Protein AF-A0A8T2I388-F1 (afdb_monomer)

Secondary structure (DSSP, 8-state):
------------------PPPP-----PPPP--PPP----------SS--HHHHHHHTT---SS-EEEEE-TT----BS--EEEEEEEE-S-TTSPPPEEEEEEEEE-SGGGGSSS-EEEEEEB-TTS-B--B--TTSPPBSEEEEE--SS-TTTTHHHHHHHHHHHHTTS----EEEEEEEEE-SSSPP-GGGEEEEEEEEE---B-TTSB--PPPBTTB--S---EEE-SS---TTS-EE-PPTT-SS-EEE-SSPPP------------

pLDDT: mean 78.99, std 24.79, range [25.59, 98.38]

Solvent-accessible surface area (backbone atoms only — not comparable to full-atom values): 16965 Å² total; per-residue (Å²): 143,85,78,88,81,89,82,88,79,82,89,80,89,78,91,76,88,80,84,79,85,89,78,91,82,81,90,74,82,76,78,85,74,74,76,72,82,76,72,79,68,82,70,89,73,85,81,72,75,54,63,52,56,60,39,44,73,63,69,53,84,75,90,56,32,37,40,37,43,35,31,77,39,40,76,62,43,74,76,41,79,33,68,27,42,36,36,38,31,54,91,51,85,88,40,60,65,48,76,44,46,24,36,32,18,23,39,72,70,78,52,56,76,42,91,56,57,18,34,34,36,30,40,29,44,96,86,71,42,76,34,69,44,47,58,85,72,40,80,62,42,30,56,38,30,40,42,36,47,69,86,42,88,65,70,38,46,69,60,51,49,54,28,51,53,41,36,73,72,76,40,88,44,58,56,70,45,68,25,36,32,34,49,38,37,77,56,67,78,91,48,75,86,29,55,70,47,72,31,37,38,31,52,56,92,47,81,34,85,96,48,49,68,56,53,76,66,44,100,92,40,82,88,33,48,78,42,70,39,83,43,69,95,81,70,60,96,85,58,54,68,50,68,57,48,92,97,41,98,42,36,33,32,58,66,52,68,78,74,74,90,66,77,88,73,82,88,77,80,84,81,128

Mean predicted aligned error: 12.93 Å

Radius of gyration: 25.67 Å; Cα contacts (8 Å, |Δi|>4): 424; chains: 1; bounding box: 66×69×70 Å

Structure (mmCIF, N/CA/C/O backbone):
data_AF-A0A8T2I388-F1
#
_entry.id   AF-A0A8T2I388-F1
#
loop_
_atom_site.group_PDB
_atom_site.id
_atom_site.type_symbol
_atom_site.label_atom_id
_atom_site.label_alt_id
_atom_site.label_comp_id
_atom_site.label_asym_id
_atom_site.label_entity_id
_atom_site.label_seq_id
_atom_site.pdbx_PDB_ins_code
_atom_site.Cartn_x
_atom_site.Cartn_y
_atom_site.Cartn_z
_atom_site.occupancy
_atom_site.B_iso_or_equiv
_atom_site.auth_seq_id
_atom_site.auth_comp_id
_atom_site.auth_asym_id
_atom_site.auth_atom_id
_atom_site.pdbx_PDB_model_num
ATOM 1 N N . MET A 1 1 ? -33.958 3.295 -42.114 1.00 37.41 1 MET A N 1
ATOM 2 C CA . MET A 1 1 ? -33.501 2.963 -43.480 1.00 37.41 1 MET A CA 1
ATOM 3 C C . MET A 1 1 ? -32.273 2.070 -43.344 1.00 37.41 1 MET A C 1
ATOM 5 O O . MET A 1 1 ? -31.166 2.557 -43.191 1.00 37.41 1 MET A O 1
ATOM 9 N N . TRP A 1 2 ? -32.514 0.765 -43.234 1.00 25.59 2 TRP A N 1
ATOM 10 C CA . TRP A 1 2 ? -31.508 -0.291 -43.101 1.00 25.59 2 TRP A CA 1
ATOM 11 C C . TRP A 1 2 ? -31.473 -1.054 -44.433 1.00 25.59 2 TRP A C 1
ATOM 13 O O . TRP A 1 2 ? -32.524 -1.430 -44.946 1.00 25.59 2 TRP A O 1
ATOM 23 N N . ARG A 1 3 ? -30.283 -1.271 -44.992 1.00 29.94 3 ARG A N 1
ATOM 24 C CA . ARG A 1 3 ? -29.986 -2.278 -46.026 1.00 29.94 3 ARG A CA 1
ATOM 25 C C . ARG A 1 3 ? -28.808 -3.069 -45.444 1.00 29.94 3 ARG A C 1
ATOM 27 O O . ARG A 1 3 ? -27.825 -2.450 -45.062 1.00 29.94 3 ARG A O 1
ATOM 34 N N . GLY A 1 4 ? -28.948 -4.351 -45.103 1.00 29.56 4 GLY A N 1
ATOM 35 C CA . GLY A 1 4 ? -29.021 -5.477 -46.041 1.00 29.56 4 GLY A CA 1
ATOM 36 C C . GLY A 1 4 ? -27.603 -5.736 -46.563 1.00 29.56 4 GLY A C 1
ATOM 37 O O . GLY A 1 4 ? -27.081 -4.922 -47.311 1.00 29.56 4 GLY A O 1
ATOM 38 N N . SER A 1 5 ? -26.902 -6.798 -46.171 1.00 33.66 5 SER A N 1
ATOM 39 C CA . SER A 1 5 ? -27.101 -8.130 -46.755 1.00 33.66 5 SER A CA 1
ATOM 40 C C . SER A 1 5 ? -26.415 -9.195 -45.894 1.00 33.66 5 SER A C 1
ATOM 42 O O . SER A 1 5 ? -25.259 -9.030 -45.509 1.00 33.66 5 SER A O 1
ATOM 44 N N . GLY A 1 6 ? -27.132 -10.281 -45.608 1.00 28.92 6 GLY A N 1
ATOM 45 C CA . GLY A 1 6 ? -26.567 -11.491 -45.026 1.00 28.92 6 GLY A CA 1
ATOM 46 C C . GLY A 1 6 ? -25.819 -12.321 -46.065 1.00 28.92 6 GLY A C 1
ATOM 47 O O . GLY A 1 6 ? -26.143 -12.297 -47.252 1.00 28.92 6 GLY A O 1
ATOM 48 N N . LEU A 1 7 ? -24.852 -13.100 -45.590 1.00 31.81 7 LEU A N 1
ATOM 49 C CA . LEU A 1 7 ? -24.352 -14.269 -46.295 1.00 31.81 7 LEU A CA 1
ATOM 50 C C . LEU A 1 7 ? -24.428 -15.471 -45.357 1.00 31.81 7 LEU A C 1
ATOM 52 O O . LEU A 1 7 ? -23.772 -15.545 -44.322 1.00 31.81 7 LEU A O 1
ATOM 56 N N . CYS A 1 8 ? -25.314 -16.373 -45.758 1.00 26.42 8 CYS A N 1
ATOM 57 C CA . CYS A 1 8 ? -25.491 -17.724 -45.276 1.00 26.42 8 CYS A CA 1
ATOM 58 C C . CYS A 1 8 ? -24.320 -18.564 -45.806 1.00 26.42 8 CYS A C 1
ATOM 60 O O . CYS A 1 8 ? -24.080 -18.560 -47.012 1.00 26.42 8 CYS A O 1
ATOM 62 N N . PHE A 1 9 ? -23.600 -19.278 -44.940 1.00 29.05 9 PHE A N 1
ATOM 63 C CA . PHE A 1 9 ? -22.713 -20.357 -45.372 1.00 29.05 9 PHE A CA 1
ATOM 64 C C . PHE A 1 9 ? -23.172 -21.668 -44.744 1.00 29.05 9 PHE A C 1
ATOM 66 O O . PHE A 1 9 ? -23.297 -21.801 -43.528 1.00 29.05 9 PHE A O 1
ATOM 73 N N . LEU A 1 10 ? -23.483 -22.591 -45.650 1.00 30.03 10 LEU A N 1
ATOM 74 C CA . LEU A 1 10 ? -23.959 -23.943 -45.435 1.00 30.03 10 LEU A CA 1
ATOM 75 C C . LEU A 1 10 ? -22.950 -24.791 -44.658 1.00 30.03 10 LEU A C 1
ATOM 77 O O . LEU A 1 10 ? -21.756 -24.801 -44.954 1.00 30.03 10 LEU A O 1
ATOM 81 N N . ALA A 1 11 ? -23.484 -25.564 -43.717 1.00 32.41 11 ALA A N 1
ATOM 82 C CA . ALA A 1 11 ? -22.830 -26.719 -43.133 1.00 32.41 11 ALA A CA 1
ATOM 83 C C . ALA A 1 11 ? -22.705 -27.833 -44.184 1.00 32.41 11 ALA A C 1
ATOM 85 O O . ALA A 1 11 ? -23.699 -28.212 -44.802 1.00 32.41 11 ALA A O 1
ATOM 86 N N . LEU A 1 12 ? -21.503 -28.392 -44.338 1.00 30.06 12 LEU A N 1
ATOM 87 C CA . LEU A 1 12 ? -21.305 -29.704 -44.948 1.00 30.06 12 LEU A CA 1
ATOM 88 C C . LEU A 1 12 ? -20.461 -30.556 -43.998 1.00 30.06 12 LEU A C 1
ATOM 90 O O . LEU A 1 12 ? -19.313 -30.241 -43.690 1.00 30.06 12 LEU A O 1
ATOM 94 N N . SER A 1 13 ? -21.084 -31.618 -43.505 1.00 34.66 13 SER A N 1
ATOM 95 C CA . SER A 1 13 ? -20.504 -32.676 -42.696 1.00 34.66 13 SER A CA 1
ATOM 96 C C . SER A 1 13 ? -19.699 -33.635 -43.574 1.00 34.66 13 SER A C 1
ATOM 98 O O . SER A 1 13 ? -20.215 -34.191 -44.541 1.00 34.66 13 SER A O 1
ATOM 100 N N . LEU A 1 14 ? -18.447 -33.892 -43.196 1.00 34.25 14 LEU A N 1
ATOM 101 C CA . LEU A 1 14 ? -17.689 -35.055 -43.649 1.00 34.25 14 LEU A CA 1
ATOM 102 C C . LEU A 1 14 ? -17.131 -35.766 -42.416 1.00 34.25 14 LEU A C 1
ATOM 104 O O . LEU A 1 14 ? -16.192 -35.306 -41.770 1.00 34.25 14 LEU A O 1
ATOM 108 N N . LEU A 1 15 ? -17.772 -36.885 -42.078 1.00 34.56 15 LEU A N 1
ATOM 109 C CA . LEU A 1 15 ? -17.260 -37.895 -41.162 1.00 34.56 15 LEU A CA 1
ATOM 110 C C . LEU A 1 15 ? -16.068 -38.575 -41.839 1.00 34.56 15 LEU A C 1
ATOM 112 O O . LEU A 1 15 ? -16.242 -39.259 -42.844 1.00 34.56 15 LEU A O 1
ATOM 116 N N . SER A 1 16 ? -14.871 -38.400 -41.282 1.00 34.94 16 SER A N 1
ATOM 117 C CA . SER A 1 16 ? -13.721 -39.241 -41.606 1.00 34.94 16 SER A CA 1
ATOM 118 C C . SER A 1 16 ? -13.304 -39.989 -40.347 1.00 34.94 16 SER A C 1
ATOM 120 O O . SER A 1 16 ? -12.897 -39.399 -39.346 1.00 34.94 16 SER A O 1
ATOM 122 N N . VAL A 1 17 ? -13.502 -41.303 -40.393 1.00 35.94 17 VAL A N 1
ATOM 123 C CA . VAL A 1 17 ? -13.162 -42.264 -39.347 1.00 35.94 17 VAL A CA 1
ATOM 124 C C . VAL A 1 17 ? -11.658 -42.522 -39.431 1.00 35.94 17 VAL A C 1
ATOM 126 O O . VAL A 1 17 ? -11.197 -43.240 -40.313 1.00 35.94 17 VAL A O 1
ATOM 129 N N . CYS A 1 18 ? -10.881 -41.936 -38.520 1.00 29.38 18 CYS A N 1
ATOM 130 C CA . CYS A 1 18 ? -9.474 -42.295 -38.341 1.00 29.38 18 CYS A CA 1
ATOM 131 C C . CYS A 1 18 ? -9.361 -43.443 -37.331 1.00 29.38 18 CYS A C 1
ATOM 133 O O . CYS A 1 18 ? -9.452 -43.235 -36.122 1.00 29.38 18 CYS A O 1
ATOM 135 N N . ASN A 1 19 ? -9.140 -44.654 -37.846 1.00 32.88 19 ASN A N 1
ATOM 136 C CA . ASN A 1 19 ? -8.691 -45.809 -37.072 1.00 32.88 19 ASN A CA 1
ATOM 137 C C . ASN A 1 19 ? -7.250 -45.584 -36.585 1.00 32.88 19 ASN A C 1
ATOM 139 O O . ASN A 1 19 ? -6.332 -45.457 -37.395 1.00 32.88 19 ASN A O 1
ATOM 143 N N . LEU A 1 20 ? -7.046 -45.574 -35.265 1.00 34.75 20 LEU A N 1
ATOM 144 C CA . LEU A 1 20 ? -5.725 -45.688 -34.643 1.00 34.75 20 LEU A CA 1
ATOM 145 C C . LEU A 1 20 ? -5.362 -47.171 -34.456 1.00 34.75 20 LEU A C 1
ATOM 147 O O . LEU A 1 20 ? -6.174 -47.917 -33.906 1.00 34.75 20 LEU A O 1
ATOM 151 N N . PRO A 1 21 ? -4.151 -47.616 -34.835 1.00 34.78 21 PRO A N 1
ATOM 152 C CA . PRO A 1 21 ? -3.658 -48.924 -34.436 1.00 34.78 21 PRO A CA 1
ATOM 153 C C . PRO A 1 21 ? -3.177 -48.892 -32.978 1.00 34.78 21 PRO A C 1
ATOM 155 O O . PRO A 1 21 ? -2.448 -47.993 -32.556 1.00 34.78 21 PRO A O 1
ATOM 158 N N . SER A 1 22 ? -3.575 -49.908 -32.212 1.00 34.41 22 SER A N 1
ATOM 159 C CA . SER A 1 22 ? -3.088 -50.161 -30.859 1.00 34.41 22 SER A CA 1
ATOM 160 C C . SER A 1 22 ? -1.645 -50.660 -30.891 1.00 34.41 22 SER A C 1
ATOM 162 O O . SER A 1 22 ? -1.377 -51.729 -31.443 1.00 34.41 22 SER A O 1
ATOM 164 N N . GLN A 1 23 ? -0.736 -49.959 -30.219 1.00 36.34 23 GLN A N 1
ATOM 165 C CA . GLN A 1 23 ? 0.482 -50.571 -29.696 1.00 36.34 23 GLN A CA 1
ATOM 166 C C . GLN A 1 23 ? 0.716 -50.095 -28.264 1.00 36.34 23 GLN A C 1
ATOM 168 O O . GLN A 1 23 ? 0.992 -48.928 -28.001 1.00 36.34 23 GLN A O 1
ATOM 173 N N . ALA A 1 24 ? 0.559 -51.037 -27.339 1.00 33.84 24 ALA A N 1
ATOM 174 C CA . ALA A 1 24 ? 0.968 -50.924 -25.955 1.00 33.84 24 ALA A CA 1
ATOM 175 C C . ALA A 1 24 ? 2.444 -51.326 -25.838 1.00 33.84 24 ALA A C 1
ATOM 177 O O . ALA A 1 24 ? 2.793 -52.457 -26.175 1.00 33.84 24 ALA A O 1
ATOM 178 N N . SER A 1 25 ? 3.301 -50.435 -25.331 1.00 31.06 25 SER A N 1
ATOM 179 C CA . SER A 1 25 ? 4.495 -50.827 -24.572 1.00 31.06 25 SER A CA 1
ATOM 180 C C . SER A 1 25 ? 5.250 -49.641 -23.972 1.00 31.06 25 SER A C 1
ATOM 182 O O . SER A 1 25 ? 5.341 -48.576 -24.570 1.00 31.06 25 SER A O 1
ATOM 184 N N . ALA A 1 26 ? 5.847 -49.929 -22.812 1.00 34.09 26 ALA A N 1
ATOM 185 C CA . ALA A 1 26 ? 6.819 -49.161 -22.030 1.00 34.09 26 ALA A CA 1
ATOM 186 C C . ALA A 1 26 ? 6.282 -48.027 -21.128 1.00 34.09 26 ALA A C 1
ATOM 188 O O . ALA A 1 26 ? 6.314 -46.843 -21.453 1.00 34.09 26 ALA A O 1
ATOM 189 N N . LEU A 1 27 ? 5.899 -48.421 -19.906 1.00 30.70 27 LEU A N 1
ATOM 190 C CA . LEU A 1 27 ? 5.911 -47.568 -18.714 1.00 30.70 27 LEU A CA 1
ATOM 191 C C . LEU A 1 27 ? 7.349 -47.088 -18.443 1.00 30.70 27 LEU A C 1
ATOM 193 O O . LEU A 1 27 ? 8.161 -47.817 -17.875 1.00 30.70 27 LEU A O 1
ATOM 197 N N . GLY A 1 28 ? 7.661 -45.859 -18.851 1.00 33.00 28 GLY A N 1
ATOM 198 C CA . GLY A 1 28 ? 8.829 -45.122 -18.374 1.00 33.00 28 GLY A CA 1
ATOM 199 C C . GLY A 1 28 ? 8.523 -44.493 -17.016 1.00 33.00 28 GLY A C 1
ATOM 200 O O . GLY A 1 28 ? 7.566 -43.734 -16.883 1.00 33.00 28 GLY A O 1
ATOM 201 N N . GLN A 1 29 ? 9.319 -44.829 -16.001 1.00 39.19 29 GLN A N 1
ATOM 202 C CA . GLN A 1 29 ? 9.215 -44.269 -14.654 1.00 39.19 29 GLN A CA 1
ATOM 203 C C . GLN A 1 29 ? 9.404 -42.745 -14.694 1.00 39.19 29 GLN A C 1
ATOM 205 O O . GLN A 1 29 ? 10.422 -42.245 -15.174 1.00 39.19 29 GLN A O 1
ATOM 210 N N . ALA A 1 30 ? 8.415 -42.008 -14.184 1.00 36.69 30 ALA A N 1
ATOM 211 C CA . ALA A 1 30 ? 8.522 -40.569 -13.988 1.00 36.69 30 ALA A CA 1
ATOM 212 C C . ALA A 1 30 ? 9.650 -40.265 -12.981 1.00 36.69 30 ALA A C 1
ATOM 214 O O . ALA A 1 30 ? 9.747 -40.946 -11.957 1.00 36.69 30 ALA A O 1
ATOM 215 N N . PRO A 1 31 ? 10.510 -39.262 -13.234 1.00 38.16 31 PRO A N 1
ATOM 216 C CA . PRO A 1 31 ? 11.551 -38.890 -12.288 1.00 38.16 31 PRO A CA 1
ATOM 217 C C . PRO A 1 31 ? 10.914 -38.393 -10.986 1.00 38.16 31 PRO A C 1
ATOM 219 O O . PRO A 1 31 ? 9.982 -37.590 -11.014 1.00 38.16 31 PRO A O 1
ATOM 222 N N . ASN A 1 32 ? 11.437 -38.871 -9.852 1.00 39.66 32 ASN A N 1
ATOM 223 C CA . ASN A 1 32 ? 11.058 -38.439 -8.508 1.00 39.66 32 ASN A CA 1
ATOM 224 C C . ASN A 1 32 ? 11.158 -36.910 -8.392 1.00 39.66 32 ASN A C 1
ATOM 226 O O . ASN A 1 32 ? 12.238 -36.351 -8.199 1.00 39.66 32 ASN A O 1
ATOM 230 N N . ILE A 1 33 ? 10.020 -36.226 -8.498 1.00 40.81 33 ILE A N 1
ATOM 231 C CA . ILE A 1 33 ? 9.901 -34.824 -8.119 1.00 40.81 33 ILE A CA 1
ATOM 232 C C . ILE A 1 33 ? 9.884 -34.820 -6.595 1.00 40.81 33 ILE A C 1
ATOM 234 O O . ILE A 1 33 ? 8.884 -35.174 -5.973 1.00 40.81 33 ILE A O 1
ATOM 238 N N . HIS A 1 34 ? 11.011 -34.450 -5.990 1.00 43.53 34 HIS A N 1
ATOM 239 C CA . HIS A 1 34 ? 11.036 -34.119 -4.574 1.00 43.53 34 HIS A CA 1
ATOM 240 C C . HIS A 1 34 ? 9.974 -33.040 -4.315 1.00 43.53 34 HIS A C 1
ATOM 242 O O . HIS A 1 34 ? 10.016 -31.998 -4.982 1.00 43.53 34 HIS A O 1
ATOM 248 N N . PRO A 1 35 ? 9.019 -33.253 -3.392 1.00 38.06 35 PRO A N 1
ATOM 249 C CA . PRO A 1 35 ? 8.105 -32.191 -3.015 1.00 38.06 35 PRO A CA 1
ATOM 250 C C . PRO A 1 35 ? 8.942 -31.016 -2.509 1.00 38.06 35 PRO A C 1
ATOM 252 O O . PRO A 1 35 ? 9.852 -31.188 -1.694 1.00 38.06 35 PRO A O 1
ATOM 255 N N . A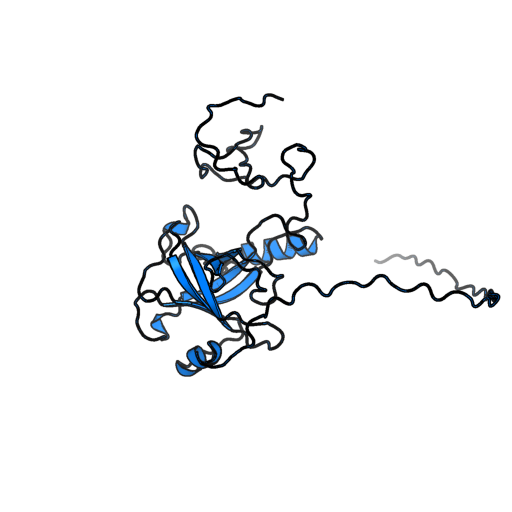LA A 1 36 ? 8.665 -29.824 -3.043 1.00 38.31 36 ALA A N 1
ATOM 256 C CA . ALA A 1 36 ? 9.224 -28.592 -2.511 1.00 38.31 36 ALA A CA 1
ATOM 257 C C . ALA A 1 36 ? 8.998 -28.583 -0.990 1.00 38.31 36 ALA A C 1
ATOM 259 O O . ALA A 1 36 ? 7.914 -28.990 -0.558 1.00 38.31 36 ALA A O 1
ATOM 260 N N . PRO A 1 37 ? 9.986 -28.162 -0.177 1.00 30.11 37 PRO A N 1
ATOM 261 C CA . PRO A 1 37 ? 9.808 -28.115 1.263 1.00 30.11 37 PRO A CA 1
ATOM 262 C C . PRO A 1 37 ? 8.589 -27.242 1.533 1.00 30.11 37 PRO A C 1
ATOM 264 O O . PRO A 1 37 ? 8.592 -26.050 1.213 1.00 30.11 37 PRO A O 1
ATOM 267 N N . GLN A 1 38 ? 7.531 -27.862 2.052 1.00 33.59 38 GLN A N 1
ATOM 268 C CA . GLN A 1 38 ? 6.359 -27.157 2.528 1.00 33.59 38 GLN A CA 1
ATOM 269 C C . GLN A 1 38 ? 6.864 -26.253 3.646 1.00 33.59 38 GLN A C 1
ATOM 271 O O . GLN A 1 38 ? 7.126 -26.702 4.759 1.00 33.59 38 GLN A O 1
ATOM 276 N N . ARG A 1 39 ? 7.090 -24.975 3.328 1.00 37.16 39 ARG A N 1
ATOM 277 C CA . ARG A 1 39 ? 7.140 -23.953 4.361 1.00 37.16 39 ARG A CA 1
ATOM 278 C C . ARG A 1 39 ? 5.779 -24.029 5.010 1.00 37.16 39 ARG A C 1
ATOM 280 O O . ARG A 1 39 ? 4.786 -23.745 4.346 1.00 37.16 39 ARG A O 1
ATOM 287 N N . THR A 1 40 ? 5.760 -24.507 6.245 1.00 33.19 40 THR A N 1
ATOM 288 C CA . THR A 1 40 ? 4.597 -24.522 7.115 1.00 33.19 40 THR A CA 1
ATOM 289 C C . THR A 1 40 ? 3.986 -23.128 7.071 1.00 33.19 40 THR A C 1
ATOM 291 O O . THR A 1 40 ? 4.486 -22.202 7.704 1.00 33.19 40 THR A O 1
ATOM 294 N N . LEU A 1 41 ? 2.958 -22.952 6.239 1.00 40.94 41 LEU A N 1
ATOM 295 C CA . LEU A 1 41 ? 2.035 -21.846 6.389 1.00 40.94 41 LEU A CA 1
ATOM 296 C C . LEU A 1 41 ? 1.472 -22.040 7.784 1.00 40.94 41 LEU A C 1
ATOM 298 O O . LEU A 1 41 ? 0.973 -23.127 8.086 1.00 40.94 41 LEU A O 1
ATOM 302 N N . LEU A 1 42 ? 1.639 -21.035 8.639 1.00 42.84 42 LEU A N 1
ATOM 303 C CA . LEU A 1 42 ? 0.982 -21.022 9.931 1.00 42.84 42 LEU A CA 1
ATOM 304 C C . LEU A 1 42 ? -0.503 -21.255 9.662 1.00 42.84 42 LEU A C 1
ATOM 306 O O . LEU A 1 42 ? -1.197 -20.413 9.093 1.00 42.84 42 LEU A O 1
ATOM 310 N N . GLN A 1 43 ? -0.949 -22.463 10.002 1.00 39.31 43 GLN A N 1
ATOM 311 C CA . GLN A 1 43 ? -2.352 -22.740 10.200 1.00 39.31 43 GLN A CA 1
ATOM 312 C C . GLN A 1 43 ? -2.825 -21.756 11.257 1.00 39.31 43 GLN A C 1
ATOM 314 O O . GLN A 1 43 ? -2.131 -21.513 12.244 1.00 39.31 43 GLN A O 1
ATOM 319 N N . SER A 1 44 ? -3.994 -21.180 11.005 1.00 47.16 44 SER A N 1
ATOM 320 C CA . SER A 1 44 ? -4.727 -20.318 11.913 1.00 47.16 44 SER A CA 1
ATOM 321 C C . SER A 1 44 ? -4.886 -21.000 13.274 1.00 47.16 44 SER A C 1
ATOM 323 O O . SER A 1 44 ? -5.852 -21.724 13.515 1.00 47.16 44 SER A O 1
ATOM 325 N N . THR A 1 45 ? -3.935 -20.800 14.178 1.00 34.72 45 THR A N 1
ATOM 326 C CA . THR A 1 45 ? -4.110 -21.150 15.581 1.00 34.72 45 THR A CA 1
ATOM 327 C C . THR A 1 45 ? -4.615 -19.905 16.283 1.00 34.72 45 THR A C 1
ATOM 329 O O . THR A 1 45 ? -3.860 -18.995 16.622 1.00 34.72 45 THR A O 1
ATOM 332 N N . SER A 1 46 ? -5.936 -19.879 16.422 1.00 43.62 46 SER A N 1
ATOM 333 C CA . SER A 1 46 ? -6.712 -19.090 17.369 1.00 43.62 46 SER A CA 1
ATOM 334 C C . SER A 1 46 ? -5.945 -18.825 18.669 1.00 43.62 46 SER A C 1
ATOM 336 O O . SER A 1 46 ? -5.718 -19.753 19.441 1.00 43.62 46 SER A O 1
ATOM 338 N N . ASN A 1 47 ? -5.547 -17.568 18.877 1.00 37.34 47 ASN A N 1
ATOM 339 C CA . ASN A 1 47 ? -5.374 -16.930 20.195 1.00 37.34 47 ASN A CA 1
ATOM 340 C C . ASN A 1 47 ? -5.157 -15.400 20.122 1.00 37.34 47 ASN A C 1
ATOM 342 O O . ASN A 1 47 ? -5.004 -14.753 21.151 1.00 37.34 47 ASN A O 1
ATOM 346 N N . ALA A 1 48 ? -5.248 -14.793 18.935 1.00 40.69 48 ALA A N 1
ATOM 347 C CA . ALA A 1 48 ? -5.645 -13.398 18.762 1.00 40.69 48 ALA A CA 1
ATOM 348 C C . ALA A 1 48 ? -6.953 -13.425 17.965 1.00 40.69 48 ALA A C 1
ATOM 350 O O . ALA A 1 48 ? -6.943 -13.808 16.798 1.00 40.69 48 ALA A O 1
ATOM 351 N N . GLY A 1 49 ? -8.076 -13.174 18.645 1.00 50.94 49 GLY A N 1
ATOM 352 C CA . GLY A 1 49 ? -9.422 -13.305 18.089 1.00 50.94 49 GLY A CA 1
ATOM 353 C C . GLY A 1 49 ? -9.540 -12.636 16.724 1.00 50.94 49 GLY A C 1
ATOM 354 O O . GLY A 1 49 ? -9.002 -11.546 16.527 1.00 50.94 49 GLY A O 1
ATOM 355 N N . ASP A 1 50 ? -10.201 -13.347 15.810 1.00 73.94 50 ASP A N 1
ATOM 356 C CA . ASP A 1 50 ? -10.496 -12.951 14.438 1.00 73.94 50 ASP A CA 1
ATOM 357 C C . ASP A 1 50 ? -10.654 -11.430 14.333 1.00 73.94 50 ASP A C 1
ATOM 359 O O . ASP A 1 50 ? -11.456 -10.815 15.040 1.00 73.94 50 ASP A O 1
ATOM 363 N N . CYS A 1 51 ? -9.821 -10.794 13.516 1.00 82.69 51 CYS A N 1
ATOM 364 C CA . CYS A 1 51 ? -9.837 -9.347 13.402 1.00 82.69 51 CYS A CA 1
ATOM 365 C C . CYS A 1 51 ? -11.216 -8.828 12.969 1.00 82.69 51 CYS A C 1
ATOM 367 O O . CYS A 1 51 ? -11.632 -7.751 13.403 1.00 82.69 51 CYS A O 1
ATOM 369 N N . CYS A 1 52 ? -11.959 -9.636 12.205 1.00 84.69 52 CYS A N 1
ATOM 370 C CA . CYS A 1 52 ? -13.366 -9.398 11.924 1.00 84.69 52 CYS A CA 1
ATOM 371 C C . CYS A 1 52 ? -14.203 -9.344 13.211 1.00 84.69 52 CYS A C 1
ATOM 373 O O . CYS A 1 52 ? -14.926 -8.376 13.423 1.00 84.69 52 CYS A O 1
ATOM 375 N N . ALA A 1 53 ? -14.044 -10.308 14.120 1.00 88.00 53 ALA A N 1
ATOM 376 C CA . ALA A 1 53 ? -14.758 -10.335 15.397 1.00 88.00 53 ALA A CA 1
ATOM 377 C C . ALA A 1 53 ? -14.421 -9.129 16.293 1.00 88.00 53 ALA A C 1
ATOM 379 O O . ALA A 1 53 ? -15.303 -8.593 16.961 1.00 88.00 53 ALA A O 1
ATOM 380 N N . ARG A 1 54 ? -13.166 -8.652 16.290 1.00 90.25 54 ARG A N 1
ATOM 381 C CA . ARG A 1 54 ? -12.782 -7.421 17.016 1.00 90.25 54 ARG A CA 1
ATOM 382 C C . ARG A 1 54 ? -13.510 -6.187 16.476 1.00 90.25 54 ARG A C 1
ATOM 384 O O . ARG A 1 54 ? -13.911 -5.328 17.254 1.00 90.25 54 ARG A O 1
ATOM 391 N N . LEU A 1 55 ? -13.675 -6.100 15.157 1.00 91.88 55 LEU A N 1
ATOM 392 C CA . LEU A 1 55 ? -14.411 -5.017 14.504 1.00 91.88 55 LEU A CA 1
ATOM 393 C C . LEU A 1 55 ? -15.924 -5.132 14.755 1.00 91.88 55 LEU A C 1
ATOM 395 O O . LEU A 1 55 ? -16.580 -4.136 15.048 1.00 91.88 55 LEU A O 1
ATOM 399 N N . GLU A 1 56 ? -16.478 -6.341 14.724 1.00 90.75 56 GLU A N 1
ATOM 400 C CA . GLU A 1 56 ? -17.887 -6.583 15.056 1.00 90.75 56 GLU A CA 1
ATOM 401 C C . GLU A 1 56 ? -18.200 -6.248 16.521 1.00 90.75 56 GLU A C 1
ATOM 403 O O . GLU A 1 56 ? -19.256 -5.684 16.808 1.00 90.75 56 GLU A O 1
ATOM 408 N N . ALA A 1 57 ? -17.269 -6.513 17.444 1.00 92.19 57 ALA A N 1
ATOM 409 C CA . ALA A 1 57 ? -17.422 -6.200 18.866 1.00 92.19 57 ALA A CA 1
ATOM 410 C C . ALA A 1 57 ? -17.572 -4.693 19.143 1.00 92.19 57 ALA A C 1
ATOM 412 O O . ALA A 1 57 ? -18.255 -4.314 20.093 1.00 92.19 57 ALA A O 1
ATOM 413 N N . ILE A 1 58 ? -16.993 -3.831 18.299 1.00 94.19 58 ILE A N 1
ATOM 414 C CA . ILE A 1 58 ? -17.187 -2.371 18.368 1.00 94.19 58 ILE A CA 1
ATOM 415 C C . ILE A 1 58 ? -18.401 -1.892 17.552 1.00 94.19 58 ILE A C 1
ATOM 417 O O . ILE A 1 58 ? -18.599 -0.690 17.380 1.00 94.19 58 ILE A O 1
ATOM 421 N N . GLY A 1 59 ? -19.205 -2.821 17.026 1.00 93.25 59 GLY A N 1
ATOM 422 C CA . GLY A 1 59 ? -20.383 -2.543 16.207 1.00 93.25 59 GLY A CA 1
ATOM 423 C C . GLY A 1 59 ? -20.073 -2.151 14.760 1.00 93.25 59 GLY A C 1
ATOM 424 O O . GLY A 1 59 ? -20.973 -1.679 14.062 1.00 93.25 59 GLY A O 1
ATOM 425 N N . PHE A 1 60 ? -18.834 -2.322 14.284 1.00 94.56 60 PHE A N 1
ATOM 426 C CA . PHE A 1 60 ? -18.488 -2.007 12.900 1.00 94.56 60 PHE A CA 1
ATOM 427 C C . PHE A 1 60 ? -18.994 -3.090 11.946 1.00 94.56 60 PHE A C 1
ATOM 429 O O . PHE A 1 60 ? -18.819 -4.285 12.171 1.00 94.56 60 PHE A O 1
ATOM 436 N N . ASN A 1 61 ? -19.594 -2.664 10.836 1.00 91.50 61 ASN A N 1
ATOM 437 C CA . ASN A 1 61 ? -20.131 -3.562 9.828 1.00 91.50 61 ASN A CA 1
ATOM 438 C C . ASN A 1 61 ? -19.970 -2.946 8.432 1.00 91.50 61 ASN A C 1
ATOM 440 O O . ASN A 1 61 ? -20.504 -1.874 8.161 1.00 91.50 61 ASN A O 1
ATOM 444 N N . SER A 1 62 ? -19.271 -3.639 7.532 1.00 91.06 62 SER A N 1
ATOM 445 C CA . SER A 1 62 ? -19.119 -3.233 6.132 1.00 91.06 62 SER A CA 1
ATOM 446 C C . SER A 1 62 ? -19.241 -4.431 5.190 1.00 91.06 62 SER A C 1
ATOM 448 O O . SER A 1 62 ? -19.128 -5.591 5.593 1.00 91.06 62 SER A O 1
ATOM 450 N N . THR A 1 63 ? -19.528 -4.146 3.922 1.00 92.25 63 THR A N 1
ATOM 451 C CA . THR A 1 63 ? -19.430 -5.122 2.822 1.00 92.25 63 THR A CA 1
ATOM 452 C C . THR A 1 63 ? -18.065 -5.072 2.142 1.00 92.25 63 THR A C 1
ATOM 454 O O . THR A 1 63 ? -17.685 -6.027 1.463 1.00 92.25 63 THR A O 1
ATOM 457 N N . LEU A 1 64 ? -17.320 -3.981 2.335 1.00 95.12 64 LEU A N 1
ATOM 458 C CA . LEU A 1 64 ? -15.945 -3.857 1.881 1.00 95.12 64 LEU A CA 1
ATOM 459 C C . LEU A 1 64 ? -15.013 -4.641 2.815 1.00 95.12 64 LEU A C 1
ATOM 461 O O . LEU A 1 64 ? -15.287 -4.742 4.014 1.00 95.12 64 LEU A O 1
ATOM 465 N N . PRO A 1 65 ? -13.898 -5.179 2.292 1.00 95.88 65 PRO A N 1
ATOM 466 C CA . PRO A 1 65 ? -12.842 -5.703 3.142 1.00 95.88 65 PRO A CA 1
ATOM 467 C C 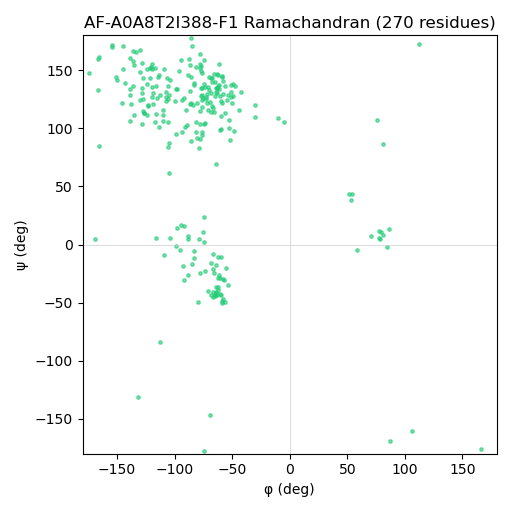. PRO A 1 65 ? -12.259 -4.599 4.028 1.0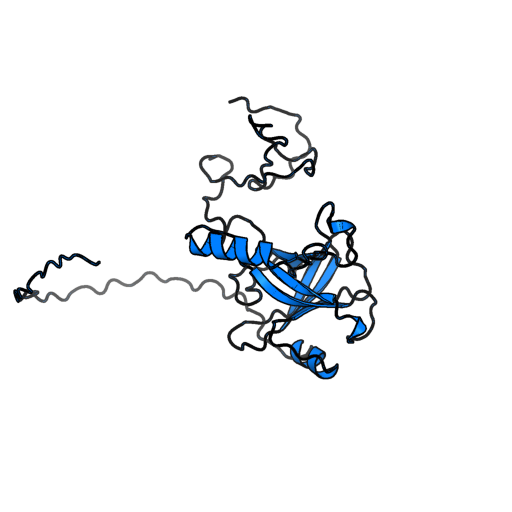0 95.88 65 PRO A C 1
ATOM 469 O O . PRO A 1 65 ? -12.294 -3.419 3.678 1.00 95.88 65 PRO A O 1
ATOM 472 N N . VAL A 1 66 ? -11.680 -4.993 5.153 1.00 96.44 66 VAL A N 1
ATOM 473 C CA . VAL A 1 66 ? -11.084 -4.087 6.132 1.00 96.44 66 VAL A CA 1
ATOM 474 C C . VAL A 1 66 ? -9.582 -4.322 6.205 1.00 96.44 66 VAL A C 1
ATOM 476 O O . VAL A 1 66 ? -9.117 -5.458 6.097 1.00 96.44 66 VAL A O 1
ATOM 479 N N . VAL A 1 67 ? -8.821 -3.249 6.398 1.00 97.62 67 VAL A N 1
ATOM 480 C CA . VAL A 1 67 ? -7.394 -3.285 6.721 1.00 97.62 67 VAL A CA 1
ATOM 481 C C . VAL A 1 67 ? -7.168 -2.527 8.025 1.00 97.62 67 VAL A C 1
ATOM 483 O O . VAL A 1 67 ? -7.457 -1.337 8.125 1.00 97.62 67 VAL A O 1
ATOM 486 N N . LEU A 1 68 ? -6.633 -3.219 9.023 1.00 97.38 68 LEU A N 1
ATOM 487 C CA . LEU A 1 68 ? -6.316 -2.677 10.340 1.00 97.38 68 LEU A CA 1
ATOM 488 C C . LEU A 1 68 ? -4.798 -2.546 10.478 1.00 97.38 68 LEU A C 1
ATOM 490 O O . LEU A 1 68 ? -4.072 -3.531 10.321 1.00 97.38 68 LEU A O 1
ATOM 494 N N . LEU A 1 69 ? -4.328 -1.337 10.778 1.00 97.75 69 LEU A N 1
ATOM 495 C CA . LEU A 1 69 ? -2.927 -1.043 11.052 1.00 97.75 69 LEU A CA 1
ATOM 496 C C . LEU A 1 69 ? -2.801 -0.710 12.532 1.00 97.75 69 LEU A C 1
ATOM 498 O O . LEU A 1 69 ? -3.282 0.332 12.965 1.00 97.75 69 LEU A O 1
ATOM 502 N N . ASP A 1 70 ? -2.146 -1.583 13.288 1.00 97.00 70 ASP A N 1
ATOM 503 C CA . ASP A 1 70 ? -1.874 -1.377 14.708 1.00 97.00 70 ASP A CA 1
ATOM 504 C C . ASP A 1 70 ? -0.381 -1.133 14.910 1.00 97.00 70 ASP A C 1
ATOM 506 O O . ASP A 1 70 ? 0.438 -2.043 14.779 1.00 97.00 70 ASP A O 1
ATOM 510 N N . SER A 1 71 ? -0.020 0.117 15.181 1.00 96.50 71 SER A N 1
ATOM 511 C CA . SER A 1 71 ? 1.356 0.539 15.448 1.00 96.50 71 SER A CA 1
ATOM 512 C C . SER A 1 71 ? 1.658 0.648 16.943 1.00 96.50 71 SER A C 1
ATOM 514 O O . SER A 1 71 ? 2.679 1.229 17.316 1.00 96.50 71 SER A O 1
ATOM 516 N N . SER A 1 72 ? 0.794 0.093 17.800 1.00 93.75 72 SER A N 1
ATOM 517 C CA . SER A 1 72 ? 0.985 0.008 19.252 1.00 93.75 72 SER A CA 1
ATOM 518 C C . SER A 1 72 ? 1.330 1.358 19.897 1.00 93.75 72 SER A C 1
ATOM 520 O O . SER A 1 72 ? 2.241 1.455 20.719 1.00 93.75 72 SER A O 1
ATOM 522 N N . GLY A 1 73 ? 0.625 2.417 19.487 1.00 93.12 73 GLY A N 1
ATOM 523 C CA . GLY A 1 73 ? 0.815 3.773 20.018 1.00 93.12 73 GLY A CA 1
ATOM 524 C C . GLY A 1 73 ? 1.904 4.604 19.343 1.00 93.12 73 GLY A C 1
ATOM 525 O O . GLY A 1 73 ? 2.316 5.629 19.885 1.00 93.12 73 GLY A O 1
ATOM 526 N N . GLN A 1 74 ? 2.407 4.173 18.183 1.00 94.44 74 GLN A N 1
ATOM 527 C CA . GLN A 1 74 ? 3.387 4.936 17.410 1.00 94.44 74 GLN A CA 1
ATOM 528 C C . GLN A 1 74 ? 2.764 5.539 16.154 1.00 94.44 74 GLN A C 1
ATOM 530 O O . GLN A 1 74 ? 2.256 4.820 15.297 1.00 94.44 74 GLN A O 1
ATOM 535 N N . LEU A 1 75 ? 2.914 6.848 15.958 1.00 94.81 75 LEU A N 1
ATOM 536 C CA . LEU A 1 75 ? 2.582 7.465 14.675 1.00 94.81 75 LEU A CA 1
ATOM 537 C C . LEU A 1 75 ? 3.402 6.827 13.546 1.00 94.81 75 LEU A C 1
ATOM 539 O O . LEU A 1 75 ? 4.595 6.558 13.700 1.00 94.81 75 LEU A O 1
ATOM 543 N N . ILE A 1 76 ? 2.773 6.628 12.388 1.00 97.00 76 ILE A N 1
ATOM 544 C CA . ILE A 1 76 ? 3.431 6.106 11.184 1.00 97.00 76 ILE A CA 1
ATOM 545 C C . ILE A 1 76 ? 3.950 7.297 10.358 1.00 97.00 76 ILE A C 1
ATOM 547 O O . ILE A 1 76 ? 3.165 7.934 9.647 1.00 97.00 76 ILE A O 1
ATOM 551 N N . PRO A 1 77 ? 5.255 7.633 10.406 1.00 96.19 77 PRO A N 1
ATOM 552 C CA . PRO A 1 77 ? 5.758 8.853 9.796 1.00 96.19 77 PRO A CA 1
ATOM 553 C C . PRO A 1 77 ? 5.891 8.709 8.280 1.00 96.19 77 PRO A C 1
ATOM 555 O O . PRO A 1 77 ? 5.940 7.614 7.710 1.00 96.19 77 PRO A O 1
ATOM 558 N N . HIS A 1 78 ? 6.027 9.845 7.603 1.00 95.31 78 HIS A N 1
ATOM 559 C CA . HIS A 1 78 ? 6.333 9.892 6.176 1.00 95.31 78 HIS A CA 1
ATOM 560 C C . HIS A 1 78 ? 7.730 9.303 5.897 1.00 95.31 78 HIS A C 1
ATOM 562 O O . HIS A 1 78 ? 8.705 9.668 6.542 1.00 95.31 78 HIS A O 1
ATOM 568 N N . HIS A 1 79 ? 7.821 8.350 4.961 1.00 91.56 79 HIS A N 1
ATOM 569 C CA . HIS A 1 79 ? 9.034 7.606 4.558 1.00 91.56 79 HIS A CA 1
ATOM 570 C C . HIS A 1 79 ? 9.793 6.802 5.628 1.00 91.56 79 HIS A C 1
ATOM 572 O O . HIS A 1 79 ? 10.691 6.043 5.251 1.00 91.56 79 HIS A O 1
ATOM 578 N N . VAL A 1 80 ? 9.417 6.864 6.902 1.00 95.62 80 VAL A N 1
ATOM 579 C CA . VAL A 1 80 ? 10.028 6.063 7.971 1.00 95.62 80 VAL A CA 1
ATOM 580 C C . VAL A 1 80 ? 9.244 4.765 8.145 1.00 95.62 80 VAL A C 1
ATOM 582 O O . VAL A 1 80 ? 8.030 4.790 8.309 1.00 95.62 80 VAL A O 1
ATOM 585 N N . ASN A 1 81 ? 9.933 3.621 8.079 1.00 96.25 81 ASN A N 1
ATOM 586 C CA . ASN A 1 81 ? 9.293 2.327 8.309 1.00 96.25 81 ASN A CA 1
ATOM 587 C C . ASN A 1 81 ? 9.052 2.118 9.808 1.00 96.25 81 ASN A C 1
ATOM 589 O O . ASN A 1 81 ? 10.015 1.993 10.565 1.00 96.25 81 ASN A O 1
ATOM 593 N N . THR A 1 82 ? 7.788 1.984 10.183 1.00 97.44 82 THR A N 1
ATOM 594 C CA . THR A 1 82 ? 7.311 1.641 11.524 1.00 97.44 82 THR A CA 1
ATOM 595 C C . THR A 1 82 ? 6.831 0.195 11.522 1.00 97.44 82 THR A C 1
ATOM 597 O O . THR A 1 82 ? 6.191 -0.245 10.564 1.00 97.44 82 THR A O 1
ATOM 600 N N . PHE A 1 83 ? 7.176 -0.569 12.555 1.00 96.94 83 PHE A N 1
ATOM 601 C CA . PHE A 1 83 ? 6.624 -1.910 12.731 1.00 96.94 83 PHE A CA 1
ATOM 602 C C . PHE A 1 83 ? 5.175 -1.809 13.187 1.00 96.94 83 PHE A C 1
ATOM 604 O O . PHE A 1 83 ? 4.862 -1.009 14.061 1.00 96.94 83 PHE A O 1
ATOM 611 N N . ILE A 1 84 ? 4.316 -2.619 12.583 1.00 97.25 84 ILE A N 1
ATOM 612 C CA . ILE A 1 84 ? 2.898 -2.687 12.912 1.00 97.25 84 ILE A CA 1
ATOM 613 C C . ILE A 1 84 ? 2.465 -4.150 12.979 1.00 97.25 84 ILE A C 1
ATOM 615 O O . ILE A 1 84 ? 3.072 -5.012 12.334 1.00 97.25 84 ILE A O 1
ATOM 619 N N . THR A 1 85 ? 1.380 -4.419 13.688 1.00 96.38 85 THR A N 1
ATOM 620 C CA . THR A 1 85 ? 0.563 -5.605 13.445 1.00 96.38 85 THR A CA 1
ATOM 621 C C . THR A 1 85 ? -0.441 -5.249 12.359 1.00 96.38 85 THR A C 1
ATOM 623 O O . THR A 1 85 ? -1.208 -4.294 12.489 1.00 96.38 85 THR A O 1
ATOM 626 N N . LEU A 1 86 ? -0.401 -5.985 11.253 1.00 96.94 86 LEU A N 1
ATOM 627 C CA . LEU A 1 86 ? -1.357 -5.841 10.167 1.00 96.94 86 LEU A CA 1
ATOM 628 C C . LEU A 1 86 ? -2.428 -6.911 10.312 1.00 96.94 86 LEU A C 1
ATOM 630 O O . LEU A 1 86 ? -2.121 -8.094 10.470 1.00 96.94 86 LEU A O 1
ATOM 634 N N . CYS A 1 87 ? -3.672 -6.482 10.174 1.00 94.94 87 CYS A N 1
ATOM 635 C CA . CYS A 1 87 ? -4.794 -7.368 9.951 1.00 94.94 87 CYS A CA 1
ATOM 636 C C . CYS A 1 87 ? -5.491 -7.004 8.632 1.00 94.94 87 CYS A C 1
ATOM 638 O O . CYS A 1 87 ? -5.671 -5.822 8.324 1.00 94.94 87 CYS A O 1
ATOM 640 N N . THR A 1 88 ? -5.963 -8.012 7.902 1.00 95.50 88 THR A N 1
ATOM 641 C CA . THR A 1 88 ? -7.050 -7.855 6.934 1.00 95.50 88 THR A CA 1
ATOM 642 C C . THR A 1 88 ? -8.252 -8.692 7.347 1.00 95.50 88 THR A C 1
ATOM 644 O O . THR A 1 88 ? -8.090 -9.714 8.004 1.00 95.50 88 THR A O 1
ATOM 647 N N . CYS A 1 89 ? -9.443 -8.249 6.963 1.00 92.00 89 CYS A N 1
ATOM 648 C CA . CYS A 1 89 ? -10.692 -8.967 7.194 1.00 92.00 89 CYS A CA 1
ATOM 649 C C . CYS A 1 89 ? -11.575 -8.875 5.946 1.00 92.00 89 CYS A C 1
ATOM 651 O O . CYS A 1 89 ? -11.762 -7.779 5.403 1.00 92.00 89 CYS A O 1
ATOM 653 N N . SER A 1 90 ? -12.163 -9.984 5.500 1.00 91.06 90 SER A N 1
ATOM 654 C CA . SER A 1 90 ? -13.164 -9.982 4.432 1.00 91.06 90 SER A CA 1
ATOM 655 C C . SER A 1 90 ? -14.349 -10.883 4.753 1.00 91.06 90 SER A C 1
ATOM 657 O O . SER A 1 90 ? -14.195 -12.038 5.126 1.00 91.06 90 SER A O 1
ATOM 659 N N . LYS A 1 91 ? -15.566 -10.401 4.479 1.00 87.94 91 LYS A N 1
ATOM 660 C CA . LYS A 1 91 ? -16.772 -11.246 4.532 1.00 87.94 91 LYS A CA 1
ATOM 661 C C . LYS A 1 91 ? -16.825 -12.309 3.438 1.00 87.94 91 LYS A C 1
ATOM 663 O O . LYS A 1 91 ? -17.643 -13.223 3.504 1.00 87.94 91 LYS A O 1
ATOM 668 N N . ASN A 1 92 ? -16.008 -12.170 2.396 1.00 88.50 92 ASN A N 1
ATOM 669 C CA . ASN A 1 92 ? -15.910 -13.180 1.361 1.00 88.50 92 ASN A CA 1
ATOM 670 C C . ASN A 1 92 ? -14.971 -14.293 1.836 1.00 88.50 92 ASN A C 1
ATOM 672 O O . ASN A 1 92 ? -13.756 -14.134 1.782 1.00 88.50 92 ASN A O 1
ATOM 676 N N . SER A 1 93 ? -15.534 -15.442 2.208 1.00 85.50 93 SER A N 1
ATOM 677 C CA . SER A 1 93 ? -14.786 -16.601 2.715 1.00 85.50 93 SER A CA 1
ATOM 678 C C . SER A 1 93 ? -13.790 -17.213 1.721 1.00 85.50 93 SER A C 1
ATOM 680 O O . SER A 1 93 ? -12.999 -18.072 2.096 1.00 85.50 93 SER A O 1
ATOM 682 N N . SER A 1 94 ? -13.831 -16.810 0.446 1.00 88.94 94 SER A N 1
ATOM 683 C CA . SER A 1 94 ? -12.839 -17.211 -0.561 1.00 88.94 94 SER A CA 1
ATOM 684 C C . SER A 1 94 ? -11.569 -16.354 -0.523 1.00 88.94 94 SER A C 1
ATOM 686 O O . SER A 1 94 ? -10.589 -16.685 -1.189 1.00 88.94 94 SER A O 1
ATOM 688 N N . ILE A 1 95 ? -11.580 -15.239 0.210 1.00 90.50 95 ILE A N 1
ATOM 689 C CA . ILE A 1 95 ? -10.421 -14.374 0.412 1.00 90.50 95 ILE A CA 1
ATOM 690 C C . ILE A 1 95 ? -9.738 -14.801 1.706 1.00 90.50 95 ILE A C 1
ATOM 692 O O . ILE A 1 95 ? -10.359 -14.846 2.761 1.00 90.50 95 ILE A O 1
ATOM 696 N N . GLN A 1 96 ? -8.448 -15.112 1.612 1.00 91.56 96 GLN A N 1
ATOM 697 C CA . GLN A 1 96 ? -7.643 -15.397 2.787 1.00 91.56 96 GLN A CA 1
ATOM 698 C C . GLN A 1 96 ? -7.290 -14.092 3.501 1.00 91.56 96 GLN A C 1
ATOM 700 O O . GLN A 1 96 ? -6.754 -13.166 2.886 1.00 91.56 96 GLN A O 1
ATOM 705 N N . ASP A 1 97 ? -7.550 -14.056 4.802 1.00 92.94 97 ASP A N 1
ATOM 706 C CA . ASP A 1 97 ? -7.182 -12.938 5.653 1.00 92.94 97 ASP A CA 1
ATOM 707 C C . ASP A 1 97 ? -5.748 -13.059 6.173 1.00 92.94 97 ASP A C 1
ATOM 709 O O . ASP A 1 97 ? -5.241 -14.149 6.450 1.00 92.94 97 ASP A O 1
ATOM 713 N N . PHE A 1 98 ? -5.083 -11.912 6.285 1.00 94.25 98 PHE A N 1
ATOM 714 C CA . PHE A 1 98 ? -3.751 -11.788 6.850 1.00 94.25 98 PHE A CA 1
ATOM 715 C C . PHE A 1 98 ? -3.841 -11.323 8.299 1.00 94.25 98 PHE A C 1
ATOM 717 O O . PHE A 1 98 ? -4.503 -10.331 8.596 1.00 94.25 98 PHE A O 1
ATOM 724 N N . TYR A 1 99 ? -3.092 -11.974 9.182 1.00 94.50 99 TYR A N 1
ATOM 725 C CA . TYR A 1 99 ? -2.813 -11.478 10.522 1.00 94.50 99 TYR A CA 1
ATOM 726 C C . TYR A 1 99 ? -1.343 -11.726 10.835 1.00 94.50 99 TYR A C 1
ATOM 728 O O . TYR A 1 99 ? -0.885 -12.869 10.805 1.00 94.50 99 TYR A O 1
ATOM 736 N N . GLY A 1 100 ? -0.591 -10.668 11.120 1.00 94.56 100 GLY A N 1
ATOM 737 C CA . GLY A 1 100 ? 0.820 -10.828 11.442 1.00 94.56 100 GLY A CA 1
ATOM 738 C C . GLY A 1 100 ? 1.626 -9.536 11.424 1.00 94.56 100 GLY A C 1
ATOM 739 O O . GLY A 1 100 ? 1.082 -8.446 11.223 1.00 94.56 100 GLY A O 1
ATOM 740 N N . PRO A 1 101 ? 2.947 -9.646 11.634 1.00 96.94 101 PRO A N 1
ATOM 741 C CA . PRO A 1 101 ? 3.824 -8.493 11.628 1.00 96.94 101 PRO A CA 1
ATOM 742 C C . PRO A 1 101 ? 3.926 -7.890 10.225 1.00 96.94 101 PRO A C 1
ATOM 744 O O . PRO A 1 101 ? 3.980 -8.579 9.204 1.00 96.94 101 PRO A O 1
ATOM 747 N N . ALA A 1 102 ? 4.010 -6.569 10.172 1.00 98.06 102 ALA A N 1
ATOM 748 C CA . ALA A 1 102 ? 4.260 -5.814 8.960 1.00 98.06 102 ALA A CA 1
ATOM 749 C C . ALA A 1 102 ? 5.121 -4.580 9.259 1.00 98.06 102 ALA A C 1
ATOM 751 O O . ALA A 1 102 ? 5.390 -4.219 10.405 1.00 98.06 102 ALA A O 1
ATOM 752 N N . ARG A 1 103 ? 5.580 -3.914 8.201 1.00 98.06 103 ARG A N 1
ATOM 753 C CA . ARG A 1 103 ? 6.136 -2.558 8.284 1.00 98.06 103 ARG A CA 1
ATOM 754 C C . ARG A 1 103 ? 5.302 -1.618 7.452 1.00 98.06 103 ARG A C 1
ATOM 756 O O . ARG A 1 103 ? 5.100 -1.905 6.277 1.00 98.06 103 ARG A O 1
ATOM 763 N N . ALA A 1 104 ? 4.902 -0.488 8.011 1.00 98.25 104 ALA A N 1
ATOM 764 C CA . ALA A 1 104 ? 4.208 0.567 7.290 1.00 98.25 104 ALA A CA 1
ATOM 765 C C . ALA A 1 104 ? 4.999 1.874 7.321 1.00 98.25 104 ALA A C 1
ATOM 767 O O . ALA A 1 104 ? 5.829 2.099 8.193 1.00 98.25 104 ALA A O 1
ATOM 768 N N . ALA A 1 105 ? 4.765 2.724 6.332 1.00 98.06 105 ALA A N 1
ATOM 769 C CA . ALA A 1 105 ? 5.324 4.066 6.268 1.00 98.06 105 ALA A CA 1
ATOM 770 C C . ALA A 1 105 ? 4.371 4.966 5.488 1.00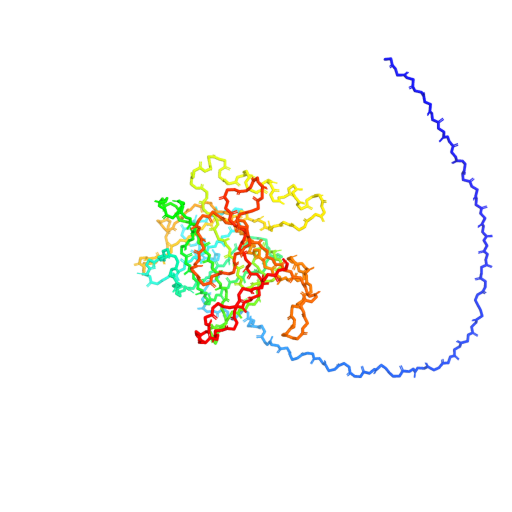 98.06 105 ALA A C 1
ATOM 772 O O . ALA A 1 105 ? 3.795 4.536 4.480 1.00 98.06 105 ALA A O 1
ATOM 773 N N . GLY A 1 106 ? 4.261 6.229 5.889 1.00 97.12 106 GLY A N 1
ATOM 774 C CA . GLY A 1 106 ? 3.579 7.239 5.091 1.00 97.12 106 GLY A CA 1
ATOM 775 C C . GLY A 1 106 ? 4.240 7.378 3.715 1.00 97.12 106 GLY A C 1
ATOM 776 O O . GLY A 1 106 ? 5.463 7.242 3.571 1.00 97.12 106 GLY A O 1
ATOM 777 N N . ARG A 1 107 ? 3.436 7.632 2.683 1.00 94.19 107 ARG A N 1
ATOM 778 C CA . ARG A 1 107 ? 3.892 7.802 1.295 1.00 94.19 107 ARG A CA 1
ATOM 779 C C . ARG A 1 107 ? 3.207 8.982 0.613 1.00 94.19 107 ARG A C 1
ATOM 781 O O . ARG A 1 107 ? 2.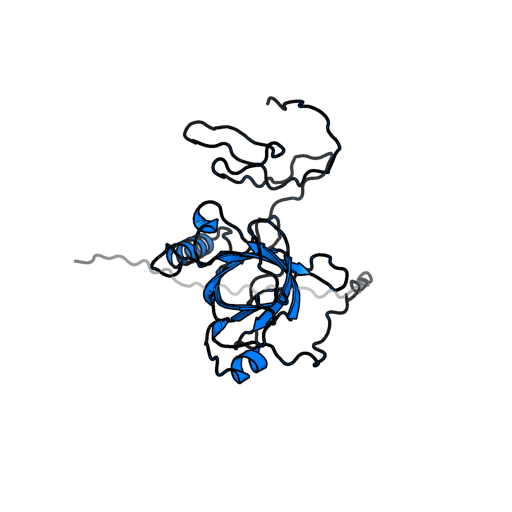164 9.454 1.051 1.00 94.19 107 ARG A O 1
ATOM 788 N N . GLY A 1 108 ? 3.765 9.371 -0.528 1.00 90.62 108 GLY A N 1
ATOM 789 C CA . GLY A 1 108 ? 3.303 10.505 -1.324 1.00 90.62 108 GLY A CA 1
ATOM 790 C C . GLY A 1 108 ? 4.331 11.627 -1.321 1.00 90.62 108 GLY A C 1
ATOM 791 O O . GLY A 1 108 ? 5.327 11.537 -0.612 1.00 90.62 108 GLY A O 1
ATOM 792 N N . SER A 1 109 ? 4.099 12.659 -2.127 1.00 88.56 109 SER A N 1
ATOM 793 C CA . SER A 1 109 ? 4.928 13.870 -2.149 1.00 88.56 109 SER A CA 1
ATOM 794 C C . SER A 1 109 ? 4.100 15.046 -1.633 1.00 88.56 109 SER A C 1
ATOM 796 O O . SER A 1 109 ? 4.078 15.289 -0.429 1.00 88.56 109 SER A O 1
ATOM 798 N N . SER A 1 110 ? 3.298 15.688 -2.486 1.00 88.19 110 SER A N 1
ATOM 799 C CA . SER A 1 110 ? 2.313 16.694 -2.057 1.00 88.19 110 SER A CA 1
ATOM 800 C C . SER A 1 110 ? 1.287 16.110 -1.083 1.00 88.19 110 SER A C 1
ATOM 802 O O . SER A 1 110 ? 1.032 16.689 -0.028 1.00 88.19 110 SER A O 1
ATOM 804 N N . SER A 1 111 ? 0.790 14.905 -1.380 1.00 90.00 111 SER A N 1
ATOM 805 C CA . SER A 1 111 ? -0.208 14.205 -0.567 1.00 90.00 111 SER A CA 1
ATOM 806 C C . SER A 1 111 ? 0.284 13.779 0.815 1.00 90.00 111 SER A C 1
ATOM 808 O O . SER A 1 111 ? -0.505 13.317 1.629 1.00 90.00 111 SER A O 1
ATOM 810 N N . ALA A 1 112 ? 1.580 13.913 1.111 1.00 91.12 112 ALA A N 1
ATOM 811 C CA . ALA A 1 112 ? 2.096 13.682 2.458 1.00 91.12 112 ALA A CA 1
ATOM 812 C C . ALA A 1 112 ? 1.579 14.724 3.464 1.00 91.12 112 ALA A C 1
ATOM 814 O O . ALA A 1 112 ? 1.590 14.474 4.669 1.00 91.12 112 ALA A O 1
ATOM 815 N N . LYS A 1 113 ? 1.125 15.886 2.977 1.00 91.44 113 LYS A N 1
ATOM 816 C CA . LYS A 1 113 ? 0.598 16.988 3.792 1.00 91.44 113 LYS A CA 1
ATOM 817 C C . LYS A 1 113 ? -0.888 16.839 4.134 1.00 91.44 113 LYS A C 1
ATOM 819 O O . LYS A 1 113 ? -1.319 17.470 5.082 1.00 91.44 113 LYS A O 1
ATOM 824 N N . PHE A 1 114 ? -1.618 15.984 3.419 1.00 94.31 114 PHE A N 1
ATOM 825 C CA . PHE A 1 114 ? -3.052 15.711 3.606 1.00 94.31 114 PHE A CA 1
ATOM 826 C C . PHE A 1 114 ? -3.340 15.101 4.974 1.00 94.31 114 PHE A C 1
ATOM 828 O O . PHE A 1 114 ? -2.500 14.352 5.463 1.00 94.31 114 PHE A O 1
ATOM 835 N N . ASP A 1 115 ? -4.483 15.374 5.589 1.00 93.31 115 ASP A N 1
ATOM 836 C CA . ASP A 1 115 ? -4.819 14.812 6.905 1.00 93.31 115 ASP A CA 1
ATOM 837 C C . ASP A 1 115 ? -4.973 13.285 6.823 1.00 93.31 115 ASP A C 1
ATOM 839 O O . ASP A 1 115 ? -4.392 12.530 7.608 1.00 93.31 115 ASP A O 1
ATOM 843 N N . LYS A 1 116 ? -5.649 12.809 5.776 1.00 95.06 116 LYS A N 1
ATOM 844 C CA . LYS A 1 116 ? -5.782 11.402 5.406 1.00 95.06 116 LYS A CA 1
ATOM 845 C C . LYS A 1 116 ? -4.536 10.937 4.652 1.00 95.06 116 LYS A C 1
ATOM 847 O O . LYS A 1 116 ? -4.422 11.016 3.424 1.00 95.06 116 LYS A O 1
ATOM 852 N N . LYS A 1 117 ? -3.574 10.408 5.406 1.00 96.00 117 LYS A N 1
ATOM 853 C CA . LYS A 1 117 ? -2.300 9.919 4.862 1.00 96.00 117 LYS A CA 1
ATOM 854 C C . LYS A 1 117 ? -2.498 8.670 4.006 1.00 96.00 117 LYS A C 1
ATOM 856 O O . LYS A 1 117 ? -3.282 7.779 4.318 1.00 96.00 117 LYS A O 1
ATOM 861 N N . SER A 1 118 ? -1.716 8.571 2.935 1.00 97.31 118 SER A N 1
ATOM 862 C CA . SER A 1 118 ? -1.514 7.308 2.222 1.00 97.31 118 SER A CA 1
ATOM 863 C C . SER A 1 118 ? -0.348 6.545 2.840 1.00 97.31 118 SER A C 1
ATOM 865 O O . SER A 1 118 ? 0.664 7.145 3.210 1.00 97.31 118 SER A O 1
ATOM 867 N N . PHE A 1 119 ? -0.428 5.217 2.849 1.00 98.25 119 PHE A N 1
ATOM 868 C CA . PHE A 1 119 ? 0.608 4.349 3.403 1.00 98.25 119 PHE A CA 1
ATOM 869 C C . PHE A 1 119 ? 1.154 3.388 2.347 1.00 98.25 119 PHE A C 1
ATOM 871 O O . PHE A 1 119 ? 0.486 3.017 1.382 1.00 98.25 119 PHE A O 1
ATOM 878 N N . LYS A 1 120 ? 2.407 2.984 2.509 1.00 98.06 120 LYS A N 1
ATOM 879 C CA . LYS A 1 120 ? 2.930 1.733 1.949 1.00 98.06 120 LYS A CA 1
ATOM 880 C C . LYS A 1 120 ? 3.092 0.766 3.108 1.00 98.06 120 LYS A C 1
ATOM 882 O O . LYS A 1 120 ? 3.500 1.201 4.182 1.00 98.06 120 LYS A O 1
ATOM 887 N N . PHE A 1 121 ? 2.824 -0.512 2.886 1.00 98.19 121 PHE A N 1
ATOM 888 C CA . PHE A 1 121 ? 3.095 -1.536 3.884 1.00 98.19 121 PHE A CA 1
ATOM 889 C C . PHE A 1 121 ? 3.760 -2.760 3.266 1.00 98.19 121 PHE A C 1
ATOM 891 O O . PHE A 1 121 ? 3.641 -3.010 2.065 1.00 98.19 121 PHE A O 1
ATOM 898 N N . ARG A 1 122 ? 4.507 -3.490 4.093 1.00 98.31 122 ARG A N 1
ATOM 899 C CA . ARG A 1 122 ? 5.145 -4.751 3.743 1.00 98.31 122 ARG A CA 1
ATOM 900 C C . ARG A 1 122 ? 4.789 -5.828 4.753 1.00 98.31 122 ARG A C 1
ATOM 902 O O . ARG A 1 122 ? 5.055 -5.625 5.934 1.00 98.31 122 ARG A O 1
ATOM 909 N N . THR A 1 123 ? 4.256 -6.949 4.284 1.00 97.81 12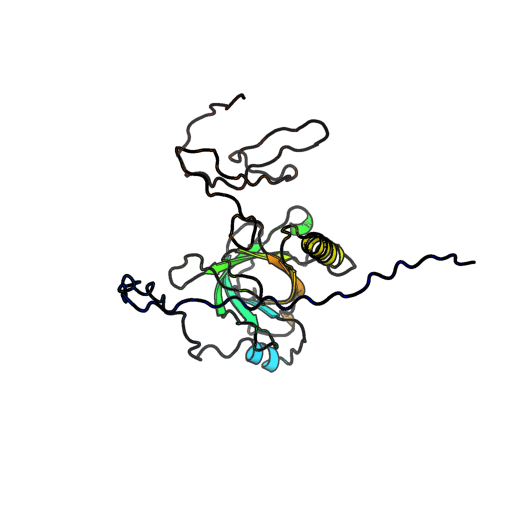3 THR A N 1
ATOM 910 C CA . THR A 1 123 ? 3.986 -8.147 5.094 1.00 97.81 123 THR A CA 1
ATOM 911 C C . THR A 1 123 ? 5.297 -8.806 5.498 1.00 97.81 123 THR A C 1
ATOM 913 O O . THR A 1 123 ? 6.199 -8.965 4.670 1.00 97.81 123 THR A O 1
ATOM 916 N N . LEU A 1 124 ? 5.432 -9.157 6.776 1.00 97.81 124 LEU A N 1
ATOM 917 C CA . LEU A 1 124 ? 6.629 -9.783 7.325 1.00 97.81 124 LEU A CA 1
ATOM 918 C C . LEU A 1 124 ? 6.309 -11.158 7.915 1.00 97.81 124 LEU A C 1
ATOM 920 O O . LEU A 1 124 ? 5.203 -11.408 8.383 1.00 97.81 124 LEU A O 1
ATOM 924 N N . GLY A 1 125 ? 7.303 -12.041 7.896 1.00 93.94 125 GLY A N 1
ATOM 925 C CA . GLY A 1 125 ? 7.312 -13.259 8.698 1.00 93.94 125 GLY A CA 1
ATOM 926 C C . GLY A 1 125 ? 7.868 -13.001 10.099 1.00 93.94 125 GLY A C 1
ATOM 927 O O . GLY A 1 125 ? 8.339 -11.905 10.414 1.00 93.94 125 GLY A O 1
ATOM 928 N N . GLU A 1 126 ? 7.874 -14.041 10.930 1.00 88.88 126 GLU A N 1
ATOM 929 C CA . GLU A 1 126 ? 8.419 -13.994 12.297 1.00 88.88 126 GLU A CA 1
ATOM 930 C C . GLU A 1 126 ? 9.913 -13.636 12.339 1.00 88.88 126 GLU A C 1
ATOM 932 O O . GLU A 1 126 ? 10.389 -13.008 13.280 1.00 88.88 126 GLU A O 1
ATOM 937 N N . ASP A 1 127 ? 10.660 -13.971 11.284 1.00 91.12 127 ASP A N 1
ATOM 938 C CA . ASP A 1 127 ? 12.082 -13.641 11.145 1.00 91.12 127 ASP A CA 1
ATOM 939 C C . ASP A 1 127 ? 12.334 -12.178 10.720 1.00 91.12 127 ASP A C 1
ATOM 941 O O . ASP A 1 127 ? 13.475 -11.786 10.448 1.00 91.12 127 ASP A O 1
ATOM 945 N N . GLY A 1 128 ? 11.273 -11.370 10.620 1.00 90.00 128 GLY A N 1
ATOM 946 C CA . GLY A 1 128 ? 11.314 -9.973 10.196 1.00 90.00 128 GLY A CA 1
ATOM 947 C C . GLY A 1 128 ? 11.630 -9.776 8.710 1.00 90.00 128 GLY A C 1
ATOM 948 O O . GLY A 1 128 ? 11.848 -8.633 8.282 1.00 90.00 128 GLY A O 1
ATOM 949 N N . LYS A 1 129 ? 11.682 -10.851 7.910 1.00 94.62 129 LYS A N 1
ATOM 950 C CA . LYS A 1 129 ? 11.828 -10.768 6.452 1.00 94.62 129 LYS A CA 1
ATOM 951 C C . LYS A 1 129 ? 10.469 -10.612 5.790 1.00 94.62 129 LYS A C 1
ATOM 953 O O . LYS A 1 129 ? 9.448 -11.009 6.336 1.00 94.62 129 LYS A O 1
ATOM 958 N N . GLY A 1 130 ? 10.477 -10.013 4.602 1.00 95.69 130 GLY A N 1
ATOM 959 C CA . GLY A 1 130 ? 9.273 -9.905 3.791 1.00 95.69 130 GLY A CA 1
ATOM 960 C C . GLY A 1 130 ? 8.775 -11.277 3.348 1.00 95.69 130 GLY A C 1
ATOM 961 O O . GLY A 1 130 ? 9.581 -12.162 3.038 1.00 95.69 130 GLY A O 1
ATOM 962 N N . ILE A 1 131 ? 7.457 -11.443 3.372 1.00 96.75 131 ILE A N 1
ATOM 963 C CA . ILE A 1 131 ? 6.775 -12.651 2.913 1.00 96.75 131 ILE A CA 1
ATOM 964 C C . ILE A 1 131 ? 5.750 -12.284 1.853 1.00 96.75 131 ILE A C 1
ATOM 966 O O . ILE A 1 131 ? 5.025 -11.299 1.999 1.00 96.75 131 ILE A O 1
ATOM 970 N N . ASP A 1 132 ? 5.686 -13.098 0.807 1.00 96.88 132 ASP A N 1
ATOM 971 C CA . ASP A 1 132 ? 4.649 -12.982 -0.204 1.00 96.88 132 ASP A CA 1
ATOM 972 C C . ASP A 1 132 ? 3.351 -13.549 0.372 1.00 96.88 132 ASP A C 1
ATOM 974 O O . ASP A 1 132 ? 3.320 -14.682 0.854 1.00 96.88 132 ASP A O 1
ATOM 978 N N . PHE A 1 133 ? 2.294 -12.740 0.371 1.00 96.25 133 PHE A N 1
ATOM 979 C CA . PHE A 1 133 ? 0.979 -13.157 0.847 1.00 96.25 133 PHE A CA 1
ATOM 980 C C . PHE A 1 133 ? -0.118 -12.537 -0.025 1.00 96.25 133 PHE A C 1
ATOM 982 O O . PHE A 1 133 ? 0.017 -11.373 -0.409 1.00 96.25 133 PHE A O 1
ATOM 989 N N . PRO A 1 134 ? -1.187 -13.267 -0.388 1.00 96.12 134 PRO A N 1
ATOM 990 C CA . PRO A 1 134 ? -2.297 -12.696 -1.144 1.00 96.12 134 PRO A CA 1
ATOM 991 C C . PRO A 1 134 ? -3.115 -11.743 -0.265 1.00 96.12 134 PRO A C 1
ATOM 993 O O . PRO A 1 134 ? -3.751 -12.158 0.695 1.00 96.12 134 PRO A O 1
ATOM 996 N N . ILE A 1 135 ? -3.134 -10.455 -0.600 1.00 96.31 135 ILE A N 1
ATOM 997 C CA . ILE A 1 135 ? -3.931 -9.459 0.127 1.00 96.31 135 ILE A CA 1
ATOM 99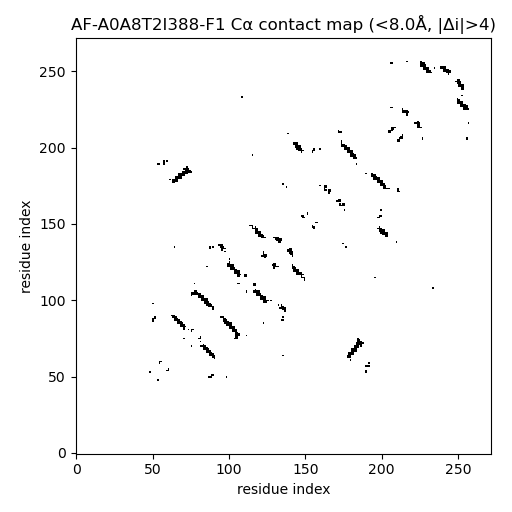8 C C . ILE A 1 135 ? -5.227 -9.184 -0.633 1.00 96.31 135 ILE A C 1
ATOM 1000 O O . ILE A 1 135 ? -5.202 -8.785 -1.800 1.00 96.31 135 ILE A O 1
ATOM 1004 N N . LEU A 1 136 ? -6.365 -9.380 0.040 1.00 95.50 136 LEU A N 1
ATOM 1005 C CA . LEU A 1 136 ? -7.711 -9.067 -0.462 1.00 95.50 136 LEU A CA 1
ATOM 1006 C C . LEU A 1 136 ? -8.035 -9.692 -1.834 1.00 95.50 136 LEU A C 1
ATOM 1008 O O . LEU A 1 136 ? -8.643 -9.059 -2.697 1.00 95.50 136 LEU A O 1
ATOM 1012 N N . GLY A 1 137 ? -7.582 -10.928 -2.056 1.00 94.31 137 GLY A N 1
ATOM 1013 C CA . GLY A 1 137 ? -7.802 -11.668 -3.304 1.00 94.31 137 GLY A CA 1
ATOM 1014 C C . GLY A 1 137 ? -6.889 -11.259 -4.467 1.00 94.31 137 GLY A C 1
ATOM 1015 O O . GLY A 1 137 ? -7.048 -11.765 -5.577 1.00 94.31 137 GLY A O 1
ATOM 1016 N N . MET A 1 138 ? -5.924 -10.359 -4.248 1.00 96.44 138 MET A N 1
ATOM 1017 C CA . MET A 1 138 ? -4.880 -10.061 -5.232 1.00 96.44 138 MET A CA 1
ATOM 1018 C C . MET A 1 138 ? -3.749 -11.105 -5.172 1.00 96.44 138 MET A C 1
ATOM 1020 O O . MET A 1 138 ? -3.508 -11.671 -4.105 1.00 96.44 138 MET A O 1
ATOM 1024 N N . PRO A 1 139 ? -3.018 -11.350 -6.281 1.00 96.44 139 PRO A N 1
ATOM 1025 C CA . PRO A 1 139 ? -1.925 -12.323 -6.292 1.00 96.44 139 PRO A CA 1
ATOM 1026 C C . PRO A 1 139 ? -0.840 -11.976 -5.274 1.00 96.44 139 PRO A C 1
ATOM 1028 O O . PRO A 1 139 ? -0.554 -10.788 -5.083 1.00 96.44 139 PRO A O 1
ATOM 1031 N N . GLU A 1 140 ? -0.243 -13.012 -4.683 1.00 96.81 140 GLU A N 1
ATOM 1032 C CA . GLU A 1 140 ? 0.702 -12.913 -3.569 1.00 96.81 140 GLU A CA 1
ATOM 1033 C C . GLU A 1 140 ? 1.839 -11.927 -3.822 1.00 96.81 140 GLU A C 1
ATOM 1035 O O . GLU A 1 140 ? 2.400 -11.857 -4.920 1.00 96.81 140 GLU A O 1
ATOM 1040 N N . GLU A 1 141 ? 2.147 -11.135 -2.796 1.00 96.62 141 GLU A N 1
ATOM 1041 C CA . GLU A 1 141 ? 3.281 -10.229 -2.811 1.00 96.62 141 GLU A CA 1
ATOM 1042 C C . GLU A 1 141 ? 3.603 -9.691 -1.411 1.00 96.62 141 GLU A C 1
ATOM 1044 O O . GLU A 1 141 ? 2.742 -9.681 -0.534 1.00 96.62 141 GLU A O 1
ATOM 1049 N N . GLU A 1 142 ? 4.828 -9.208 -1.204 1.00 97.00 142 GLU A N 1
ATOM 1050 C CA . GLU A 1 142 ? 5.255 -8.626 0.069 1.00 97.00 142 GLU A CA 1
ATOM 1051 C C . GLU A 1 142 ? 4.972 -7.121 0.193 1.00 97.00 142 GLU A C 1
ATOM 1053 O O . GLU A 1 142 ? 4.856 -6.630 1.304 1.00 97.00 142 GLU A O 1
ATOM 1058 N N . ASP A 1 143 ? 4.894 -6.349 -0.904 1.00 97.12 143 ASP A N 1
ATOM 1059 C CA . ASP A 1 143 ? 4.779 -4.877 -0.852 1.00 97.12 143 ASP A CA 1
ATOM 1060 C C . ASP A 1 143 ? 3.446 -4.374 -1.407 1.00 97.12 143 ASP A C 1
ATOM 1062 O O . ASP A 1 143 ? 3.134 -4.565 -2.589 1.00 97.12 143 ASP A O 1
ATOM 1066 N N . TRP A 1 144 ? 2.759 -3.578 -0.599 1.00 98.12 144 TRP A N 1
ATOM 1067 C CA . TRP A 1 144 ? 1.424 -3.070 -0.874 1.00 98.12 144 TRP A CA 1
ATOM 1068 C C . TRP A 1 144 ? 1.320 -1.574 -0.599 1.00 98.12 144 TRP A C 1
ATOM 1070 O O . TRP A 1 144 ? 2.187 -0.943 0.020 1.00 98.12 144 TRP A O 1
ATOM 1080 N N . ILE A 1 145 ? 0.242 -0.988 -1.096 1.00 98.31 145 ILE A N 1
ATOM 1081 C CA . ILE A 1 145 ? -0.070 0.428 -0.970 1.00 98.31 145 ILE A CA 1
ATOM 1082 C C . ILE A 1 145 ? -1.491 0.566 -0.427 1.00 98.31 145 ILE A C 1
ATOM 1084 O O . ILE A 1 145 ? -2.407 -0.058 -0.950 1.00 98.31 145 ILE A O 1
ATOM 1088 N N . LEU A 1 146 ? -1.675 1.447 0.552 1.00 98.06 146 LEU A N 1
ATOM 1089 C CA . LEU A 1 146 ? -2.969 1.996 0.947 1.00 98.06 146 LEU A CA 1
ATOM 1090 C C . LEU A 1 146 ? -3.038 3.428 0.443 1.00 98.06 146 LEU A C 1
ATOM 1092 O O . LEU A 1 146 ? -2.367 4.326 0.956 1.00 98.06 146 LEU A O 1
ATOM 1096 N N . TYR A 1 147 ? -3.816 3.634 -0.608 1.00 97.69 147 TYR A N 1
ATOM 1097 C CA . TYR A 1 147 ? -4.050 4.952 -1.163 1.00 97.69 147 TYR A CA 1
ATOM 1098 C C . TYR A 1 147 ? -5.269 5.581 -0.487 1.00 97.69 147 TYR A C 1
ATOM 1100 O O . TYR A 1 147 ? -6.373 5.054 -0.607 1.00 97.69 147 TYR A O 1
ATOM 1108 N N . GLY A 1 148 ? -5.036 6.682 0.230 1.00 96.62 148 GLY A N 1
ATOM 1109 C CA . GLY A 1 148 ? -6.054 7.515 0.869 1.00 96.62 148 GLY A CA 1
ATOM 1110 C C . GLY A 1 148 ? -6.349 8.737 -0.004 1.00 96.62 148 GLY A C 1
ATOM 1111 O O . GLY A 1 148 ? -5.588 9.704 0.051 1.00 96.62 148 GLY A O 1
ATOM 1112 N N . PRO A 1 149 ? -7.382 8.699 -0.864 1.00 91.94 149 PRO A N 1
ATOM 1113 C CA . PRO A 1 149 ? -7.699 9.796 -1.774 1.00 91.94 149 PRO A CA 1
ATOM 1114 C C . PRO A 1 149 ? -8.420 10.943 -1.046 1.00 91.94 149 PRO A C 1
ATOM 1116 O O . PRO A 1 149 ? -9.643 10.943 -0.967 1.00 91.94 149 PRO A O 1
ATOM 1119 N N . GLU A 1 150 ? -7.684 11.928 -0.524 1.00 92.38 150 GLU A N 1
ATOM 1120 C CA . GLU A 1 150 ? -8.299 13.099 0.135 1.00 92.38 150 GLU A CA 1
ATOM 1121 C C . GLU A 1 150 ? -8.811 14.155 -0.858 1.00 92.38 150 GLU A C 1
ATOM 1123 O O . GLU A 1 150 ? -9.959 14.599 -0.793 1.00 92.38 150 GLU A O 1
ATOM 1128 N N . GLU A 1 151 ? -7.970 14.553 -1.814 1.00 92.38 151 GLU A N 1
ATOM 1129 C CA . GLU A 1 151 ? -8.335 15.579 -2.799 1.00 92.38 151 GLU A CA 1
ATOM 1130 C C . GLU A 1 151 ? -9.248 15.046 -3.911 1.00 92.38 151 GLU A C 1
ATOM 1132 O O . GLU A 1 151 ? -10.015 15.803 -4.513 1.00 92.38 151 GLU A O 1
ATOM 1137 N N . ASP A 1 152 ? -9.217 13.737 -4.180 1.00 94.06 152 ASP A N 1
ATOM 1138 C CA . ASP A 1 152 ? -10.112 13.132 -5.161 1.00 94.06 152 ASP A CA 1
ATOM 1139 C C . ASP A 1 152 ? -11.521 12.989 -4.572 1.00 94.06 152 ASP A C 1
ATOM 1141 O O . ASP A 1 152 ? -11.853 11.998 -3.923 1.00 94.06 152 ASP A O 1
ATOM 1145 N N . LYS A 1 153 ? -12.383 13.967 -4.879 1.00 93.06 153 LYS A N 1
ATOM 1146 C CA . LYS A 1 153 ? -13.798 14.011 -4.458 1.00 93.06 153 LYS A CA 1
ATOM 1147 C C . LYS A 1 153 ? -14.645 12.825 -4.927 1.00 93.06 153 LYS A C 1
ATOM 1149 O O . LYS A 1 153 ? -15.764 12.666 -4.458 1.00 93.06 153 LYS A O 1
ATOM 1154 N N . THR A 1 154 ? -14.127 11.991 -5.828 1.00 94.88 154 THR A N 1
ATOM 1155 C CA . THR A 1 154 ? -14.760 10.724 -6.221 1.00 94.88 154 THR A CA 1
ATOM 1156 C C . THR A 1 154 ? -14.272 9.542 -5.382 1.00 94.88 154 THR A C 1
ATOM 1158 O O . THR A 1 154 ? -14.431 8.399 -5.791 1.00 94.88 154 THR A O 1
ATOM 1161 N N . LEU A 1 155 ? -13.626 9.789 -4.235 1.00 93.50 155 LEU A N 1
ATOM 1162 C CA . LEU A 1 155 ? -13.058 8.757 -3.360 1.00 93.50 155 LEU A CA 1
ATOM 1163 C C . LEU A 1 155 ? -12.109 7.815 -4.121 1.00 93.50 155 LEU A C 1
ATOM 1165 O O . LEU A 1 155 ? -12.157 6.592 -3.998 1.00 93.50 155 LEU A O 1
ATOM 1169 N N . GLY A 1 156 ? -11.249 8.382 -4.968 1.00 95.19 156 GLY A N 1
ATOM 1170 C CA . GLY A 1 156 ? -10.257 7.619 -5.727 1.00 95.19 156 GLY A CA 1
ATOM 1171 C C . GLY A 1 156 ? -10.800 6.871 -6.950 1.00 95.19 156 GLY A C 1
ATOM 1172 O O . GLY A 1 156 ? -10.029 6.141 -7.585 1.00 95.19 156 GLY A O 1
ATOM 1173 N N . MET A 1 157 ? -12.082 7.033 -7.316 1.00 96.69 157 MET A N 1
ATOM 1174 C CA . MET A 1 157 ? -12.674 6.343 -8.474 1.00 96.69 157 MET A CA 1
ATOM 1175 C C . MET A 1 157 ? -11.926 6.632 -9.775 1.00 96.69 157 MET A C 1
ATOM 1177 O O . MET A 1 157 ? -11.862 5.755 -10.635 1.00 96.69 157 MET A O 1
ATOM 1181 N N . ARG A 1 158 ? -11.316 7.814 -9.927 1.00 96.62 158 ARG A N 1
ATOM 1182 C CA . ARG A 1 158 ? -10.505 8.146 -11.112 1.00 96.62 158 ARG A CA 1
ATOM 1183 C C . ARG A 1 158 ? -9.346 7.166 -11.291 1.00 96.62 158 ARG A C 1
ATOM 1185 O O . ARG A 1 158 ? -9.194 6.582 -12.363 1.00 96.62 158 ARG A O 1
ATOM 1192 N N . ASN A 1 159 ? -8.576 6.929 -10.228 1.00 94.56 159 ASN A N 1
ATOM 1193 C CA . ASN A 1 159 ? -7.464 5.977 -10.253 1.00 94.56 159 ASN A CA 1
ATOM 1194 C C . ASN A 1 159 ? -7.963 4.538 -10.378 1.00 94.56 159 ASN A C 1
ATOM 1196 O O . ASN A 1 159 ? -7.421 3.763 -11.168 1.00 94.56 159 ASN A O 1
ATOM 1200 N N . TYR A 1 160 ? -9.007 4.186 -9.624 1.00 96.56 160 TYR A N 1
ATOM 1201 C CA . TYR A 1 160 ? -9.613 2.860 -9.689 1.00 96.56 160 TYR A CA 1
ATOM 1202 C C . TYR A 1 160 ? -10.052 2.515 -11.119 1.00 96.56 160 TYR A C 1
ATOM 1204 O O . TYR A 1 160 ? -9.695 1.458 -11.644 1.00 96.56 160 TYR A O 1
ATOM 1212 N N . LEU A 1 161 ? -10.778 3.418 -11.780 1.00 97.44 161 LEU A N 1
ATOM 1213 C CA . LEU A 1 161 ? -11.265 3.223 -13.141 1.00 97.44 161 LEU A CA 1
ATOM 1214 C C . LEU A 1 161 ? -10.112 3.171 -14.145 1.00 97.44 161 LEU A C 1
ATOM 1216 O O . LEU A 1 161 ? -10.083 2.264 -14.971 1.00 97.44 161 LEU A O 1
ATOM 1220 N N . ALA A 1 162 ? -9.136 4.078 -14.052 1.00 96.88 162 ALA A N 1
ATOM 1221 C CA . ALA A 1 162 ? -7.987 4.095 -14.957 1.00 96.88 162 ALA A CA 1
ATOM 1222 C C . ALA A 1 162 ? -7.211 2.768 -14.931 1.00 96.88 162 ALA A C 1
ATOM 1224 O O . ALA A 1 162 ? -6.926 2.192 -15.984 1.00 96.88 162 ALA A O 1
ATOM 1225 N N . TYR A 1 163 ? -6.924 2.233 -13.739 1.00 97.31 163 TYR A N 1
ATOM 1226 C CA . TYR A 1 163 ? -6.246 0.944 -13.613 1.00 97.31 163 TYR A CA 1
ATOM 1227 C C . TYR A 1 163 ? -7.099 -0.225 -14.121 1.00 97.31 163 TYR A C 1
ATOM 1229 O O . TYR A 1 163 ? -6.573 -1.114 -14.795 1.00 97.31 163 TYR A O 1
ATOM 1237 N N . ASN A 1 164 ? -8.405 -0.232 -13.836 1.00 96.75 164 ASN A N 1
ATOM 1238 C CA . ASN A 1 164 ? -9.312 -1.272 -14.327 1.00 96.75 164 ASN A CA 1
ATOM 1239 C C . ASN A 1 164 ? -9.452 -1.255 -15.855 1.00 96.75 164 ASN A C 1
ATOM 1241 O O . ASN A 1 164 ? -9.360 -2.311 -16.476 1.00 96.75 164 ASN A O 1
ATOM 1245 N N . LEU A 1 165 ? -9.602 -0.080 -16.472 1.00 97.31 165 LEU A N 1
ATOM 1246 C CA . LEU A 1 165 ? -9.666 0.063 -17.930 1.00 97.31 165 LEU A CA 1
ATOM 1247 C C . LEU A 1 165 ? -8.354 -0.365 -18.596 1.00 97.31 165 LEU A C 1
ATOM 1249 O O . LEU A 1 165 ? -8.370 -1.079 -19.598 1.00 97.31 165 LEU A O 1
ATOM 1253 N N . ALA A 1 166 ? -7.210 -0.002 -18.011 1.00 96.56 166 ALA A N 1
ATOM 1254 C CA . ALA A 1 166 ? -5.914 -0.456 -18.503 1.00 96.56 166 ALA A CA 1
ATOM 1255 C C . ALA A 1 166 ? -5.794 -1.991 -18.457 1.00 96.56 166 ALA A C 1
ATOM 1257 O O . ALA A 1 166 ? -5.363 -2.592 -19.442 1.00 96.56 166 ALA A O 1
ATOM 1258 N N . ARG A 1 167 ? -6.251 -2.643 -17.377 1.00 96.12 167 ARG A N 1
ATOM 1259 C CA . ARG A 1 167 ? -6.321 -4.116 -17.312 1.00 96.12 167 ARG A CA 1
ATOM 1260 C C . ARG A 1 167 ? -7.283 -4.710 -18.334 1.00 96.12 167 ARG A C 1
ATOM 1262 O O . ARG A 1 167 ? -6.940 -5.705 -18.965 1.00 96.12 167 ARG A O 1
ATOM 1269 N N . ALA A 1 168 ? -8.448 -4.095 -18.529 1.00 96.50 168 ALA A N 1
ATOM 1270 C CA . ALA A 1 168 ? -9.429 -4.536 -19.519 1.00 96.50 168 ALA A CA 1
ATOM 1271 C C . ALA A 1 168 ? -8.875 -4.488 -20.955 1.00 96.50 168 ALA A C 1
ATOM 1273 O O . ALA A 1 168 ? -9.272 -5.294 -21.790 1.00 96.50 168 ALA A O 1
ATOM 1274 N N . SER A 1 169 ? -7.898 -3.615 -21.232 1.00 96.75 169 SER A N 1
ATOM 1275 C CA . SER A 1 169 ? -7.180 -3.579 -22.518 1.00 96.75 169 SER A CA 1
ATOM 1276 C C . SER A 1 169 ? -6.153 -4.711 -22.719 1.00 96.75 169 SER A C 1
ATOM 1278 O O . SER A 1 169 ? -5.451 -4.733 -23.728 1.00 96.75 169 SER A O 1
ATOM 1280 N N . GLY A 1 170 ? -6.018 -5.635 -21.761 1.00 92.69 170 GLY A N 1
ATOM 1281 C CA . GLY A 1 170 ? -5.057 -6.744 -21.807 1.00 92.69 170 GLY A CA 1
ATOM 1282 C C . GLY A 1 170 ? -3.633 -6.365 -21.389 1.00 92.69 170 GLY A C 1
ATOM 1283 O O . GLY A 1 170 ? -2.708 -7.165 -21.529 1.00 92.69 170 GLY A O 1
ATOM 1284 N N . ARG A 1 171 ? -3.430 -5.151 -20.867 1.00 90.31 171 ARG A N 1
ATOM 1285 C CA . ARG A 1 171 ? -2.135 -4.680 -20.359 1.00 90.31 171 ARG A CA 1
ATOM 1286 C C . ARG A 1 171 ? -2.045 -4.862 -18.849 1.00 90.31 171 ARG A C 1
ATOM 1288 O O . ARG A 1 171 ? -3.037 -4.746 -18.135 1.00 90.31 171 ARG A O 1
ATOM 1295 N N . TYR A 1 172 ? -0.833 -5.085 -18.340 1.00 93.25 172 TYR A N 1
ATOM 1296 C CA . TYR A 1 172 ? -0.617 -5.014 -16.898 1.00 93.25 172 TYR A CA 1
ATOM 1297 C C . TYR A 1 172 ? -0.896 -3.592 -16.394 1.00 93.25 172 TYR A C 1
ATOM 1299 O O . TYR A 1 172 ? -0.350 -2.615 -16.908 1.00 93.25 172 TYR A O 1
ATOM 1307 N N . ALA A 1 173 ? -1.701 -3.509 -15.341 1.00 96.12 173 ALA A N 1
ATOM 1308 C CA . ALA A 1 173 ? -1.902 -2.323 -14.531 1.00 96.12 173 ALA A CA 1
ATOM 1309 C C . ALA A 1 173 ? -2.241 -2.754 -13.099 1.00 96.12 173 ALA A C 1
ATOM 1311 O O . ALA A 1 173 ? -2.978 -3.724 -12.905 1.00 96.12 173 ALA A O 1
ATOM 1312 N N . THR A 1 174 ? -1.715 -2.017 -12.118 1.00 96.56 174 THR A N 1
ATOM 1313 C CA . THR A 1 174 ? -1.859 -2.264 -10.674 1.00 96.56 174 THR A CA 1
ATOM 1314 C C . THR A 1 174 ? -3.289 -2.620 -10.286 1.00 96.56 174 THR A C 1
ATOM 1316 O O . THR A 1 174 ? -4.183 -1.785 -10.434 1.00 96.56 174 THR A O 1
ATOM 1319 N N . ARG A 1 175 ? -3.519 -3.841 -9.783 1.00 97.62 175 ARG A N 1
ATOM 1320 C CA . ARG A 1 175 ? -4.820 -4.239 -9.220 1.00 97.62 175 ARG A CA 1
ATOM 1321 C C . ARG A 1 175 ? -5.155 -3.378 -8.009 1.00 97.62 175 ARG A C 1
ATOM 1323 O O . ARG A 1 175 ? -4.271 -2.926 -7.280 1.00 97.62 175 ARG A O 1
ATOM 1330 N N . THR A 1 176 ? -6.446 -3.110 -7.866 1.00 97.56 176 THR A N 1
ATOM 1331 C CA . THR A 1 176 ? -6.989 -2.153 -6.908 1.00 97.56 176 THR A CA 1
ATOM 1332 C C . THR A 1 176 ? -8.243 -2.721 -6.267 1.00 97.56 176 THR A C 1
ATOM 1334 O O . THR A 1 176 ? -9.156 -3.121 -6.992 1.00 97.56 176 THR A O 1
ATOM 1337 N N . VAL A 1 177 ? -8.310 -2.707 -4.940 1.00 97.38 177 VAL A N 1
ATOM 1338 C CA . VAL A 1 177 ? -9.470 -3.155 -4.156 1.00 97.38 177 VAL A CA 1
ATOM 1339 C C . VAL A 1 177 ? -9.841 -2.052 -3.171 1.00 97.38 177 VAL A C 1
ATOM 1341 O O . VAL A 1 177 ? -8.966 -1.518 -2.495 1.00 97.38 177 VAL A O 1
ATOM 1344 N N . TYR A 1 178 ? -11.119 -1.678 -3.112 1.00 97.88 178 TYR A N 1
ATOM 1345 C CA . TYR A 1 178 ? -11.613 -0.761 -2.084 1.00 97.88 178 TYR A CA 1
ATOM 1346 C C . TYR A 1 178 ? -11.634 -1.463 -0.732 1.00 97.88 178 TYR A C 1
ATOM 1348 O O . TYR A 1 178 ? -12.079 -2.606 -0.657 1.00 97.88 178 TYR A O 1
ATOM 1356 N N . ALA A 1 179 ? -11.171 -0.783 0.311 1.00 97.69 179 ALA A N 1
ATOM 1357 C CA . ALA A 1 179 ? -11.179 -1.308 1.666 1.00 97.69 179 ALA A CA 1
ATOM 1358 C C . ALA A 1 179 ? -11.444 -0.203 2.686 1.00 97.69 179 ALA A C 1
ATOM 1360 O O . ALA A 1 179 ? -11.068 0.950 2.474 1.00 97.69 179 ALA A O 1
ATOM 1361 N N . GLU A 1 180 ? -12.047 -0.580 3.801 1.00 97.44 180 GLU A N 1
ATOM 1362 C CA . GLU A 1 180 ? -12.170 0.264 4.984 1.00 97.44 180 GLU A CA 1
ATOM 1363 C C . GLU A 1 180 ? -10.893 0.168 5.807 1.00 97.44 180 GLU A C 1
ATOM 1365 O O . GLU A 1 180 ? -10.319 -0.914 5.935 1.00 97.44 180 GLU A O 1
ATOM 1370 N N . VAL A 1 181 ? -10.417 1.286 6.350 1.00 97.81 181 VAL A N 1
ATOM 1371 C CA . VAL A 1 181 ? -9.159 1.308 7.103 1.00 97.81 181 VAL A CA 1
ATOM 1372 C C . VAL A 1 181 ? -9.386 1.754 8.532 1.00 97.81 181 VAL A C 1
ATOM 1374 O O . VAL A 1 181 ? -10.066 2.746 8.783 1.00 97.81 181 VAL A O 1
ATOM 1377 N N . PHE A 1 182 ? -8.752 1.037 9.454 1.00 97.75 182 PHE A N 1
ATOM 1378 C CA . PHE A 1 182 ? -8.606 1.425 10.850 1.00 97.75 182 PHE A CA 1
ATOM 1379 C C . PHE A 1 182 ? -7.127 1.638 11.169 1.00 97.75 182 PHE A C 1
ATOM 1381 O O . PHE A 1 182 ? -6.279 0.840 10.755 1.00 97.75 182 PHE A O 1
ATOM 1388 N N . LEU A 1 183 ? -6.824 2.708 11.899 1.00 97.25 183 LEU A N 1
ATOM 1389 C CA . LEU A 1 183 ? -5.470 3.084 12.297 1.00 97.25 183 LEU A CA 1
ATOM 1390 C C . LEU A 1 183 ? -5.404 3.208 13.821 1.00 97.25 183 LEU A C 1
ATOM 1392 O O . LEU A 1 183 ? -6.025 4.101 14.384 1.00 97.25 183 LEU A O 1
ATOM 1396 N N . LEU A 1 184 ? -4.676 2.300 14.473 1.00 96.12 184 LEU A N 1
ATOM 1397 C CA . LEU A 1 184 ? -4.451 2.280 15.923 1.00 96.12 184 LEU A CA 1
ATOM 1398 C C . LEU A 1 184 ? -3.031 2.765 16.176 1.00 96.12 184 LEU A C 1
ATOM 1400 O O . LEU A 1 184 ? -2.088 1.971 16.217 1.00 96.12 184 LEU A O 1
ATOM 1404 N N . ASP A 1 185 ? -2.882 4.077 16.303 1.00 94.75 185 ASP A N 1
ATOM 1405 C CA . ASP A 1 185 ? -1.597 4.751 16.481 1.00 94.75 185 ASP A CA 1
ATOM 1406 C C . ASP A 1 185 ? -1.452 5.469 17.827 1.00 94.75 185 ASP A C 1
ATOM 1408 O O . ASP A 1 185 ? -0.416 6.081 18.081 1.00 94.75 185 ASP A O 1
ATOM 1412 N N . ASP A 1 186 ? -2.432 5.320 18.719 1.00 93.56 186 ASP A N 1
ATOM 1413 C CA . ASP A 1 186 ? -2.465 5.927 20.054 1.00 93.56 186 ASP A CA 1
ATOM 1414 C C . ASP A 1 186 ? -2.276 4.922 21.211 1.00 93.56 186 ASP A C 1
ATOM 1416 O O . ASP A 1 186 ? -2.080 5.319 22.359 1.00 93.56 186 ASP A O 1
ATOM 1420 N N . GLY A 1 187 ? -2.286 3.618 20.909 1.00 89.69 187 GLY A N 1
ATOM 1421 C CA . GLY A 1 187 ? -2.065 2.538 21.872 1.00 89.69 187 GLY A CA 1
ATOM 1422 C C . GLY A 1 187 ? -3.291 2.200 22.720 1.00 89.69 187 GLY A C 1
ATOM 1423 O O . GLY A 1 187 ? -3.162 1.452 23.692 1.00 89.69 187 GLY A O 1
ATOM 1424 N N . ARG A 1 188 ? -4.468 2.737 22.380 1.00 92.94 188 A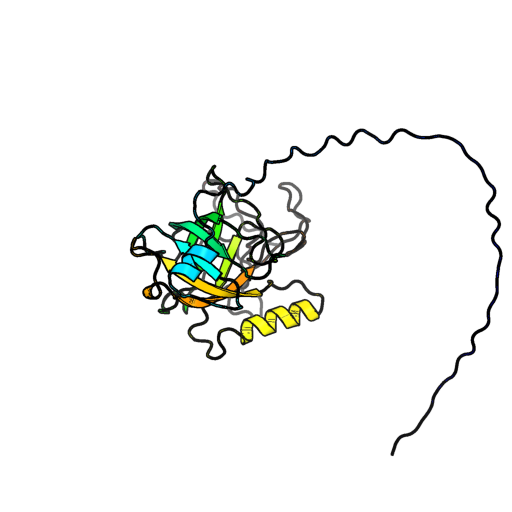RG A N 1
ATOM 1425 C CA . ARG A 1 188 ? -5.738 2.394 23.024 1.00 92.94 188 ARG A CA 1
ATOM 1426 C C . ARG A 1 188 ? -6.357 1.145 22.403 1.00 92.94 188 ARG A C 1
ATOM 1428 O O . ARG A 1 188 ? -5.906 0.614 21.388 1.00 92.94 188 ARG A O 1
ATOM 1435 N N . GLU A 1 189 ? -7.410 0.655 23.047 1.00 92.50 189 GLU A N 1
ATOM 1436 C CA . GLU A 1 189 ? -8.216 -0.427 22.492 1.00 92.50 189 GLU A CA 1
ATOM 1437 C C . GLU A 1 189 ? -8.938 0.023 21.217 1.00 92.50 189 GLU A C 1
ATOM 1439 O O . GLU A 1 189 ? -9.358 1.175 21.090 1.00 92.50 189 GLU A O 1
ATOM 1444 N N . LEU A 1 190 ? -9.107 -0.919 20.282 1.00 93.75 190 LEU A N 1
ATOM 1445 C CA . LEU A 1 190 ? -9.844 -0.702 19.039 1.00 93.75 190 LEU A CA 1
ATOM 1446 C C . LEU A 1 190 ? -11.224 -0.099 19.342 1.00 93.75 190 LEU A C 1
ATOM 1448 O O . LEU A 1 190 ? -11.976 -0.614 20.163 1.00 93.75 190 LEU A O 1
ATOM 1452 N N . SER A 1 191 ? -11.564 0.970 18.632 1.00 95.56 191 SER A N 1
ATOM 1453 C CA . SER A 1 191 ? -12.836 1.682 18.754 1.00 95.56 191 SER A CA 1
ATOM 1454 C C . SER A 1 191 ? -13.159 2.393 17.440 1.00 95.56 191 SER A C 1
ATOM 1456 O O . SER A 1 191 ? -12.302 2.503 16.560 1.00 95.56 191 SER A O 1
ATOM 1458 N N . MET A 1 192 ? -14.377 2.920 17.312 1.00 96.06 192 MET A N 1
ATOM 1459 C CA . MET A 1 192 ? -14.788 3.670 16.119 1.00 96.06 192 MET A CA 1
ATOM 1460 C C . MET A 1 192 ? -14.006 4.972 15.896 1.00 96.06 192 MET A C 1
ATOM 1462 O O . MET A 1 192 ? -13.986 5.463 14.772 1.00 96.06 192 MET A O 1
ATOM 1466 N N . GLU A 1 193 ? -13.320 5.511 16.907 1.00 96.12 193 GLU A N 1
ATOM 1467 C CA . GLU A 1 193 ? -12.450 6.688 16.739 1.00 96.12 193 GLU A CA 1
ATOM 1468 C C . GLU A 1 193 ? -11.243 6.400 15.837 1.00 96.12 193 GLU A C 1
ATOM 1470 O O . GLU A 1 193 ? -10.714 7.301 15.194 1.00 96.12 193 GLU A O 1
ATOM 1475 N N . HIS A 1 194 ? -10.845 5.131 15.747 1.00 96.50 194 HIS A N 1
ATOM 1476 C CA . HIS A 1 194 ? -9.735 4.683 14.914 1.00 96.50 194 HIS A CA 1
ATOM 1477 C C . HIS A 1 194 ? -10.125 4.456 13.452 1.00 96.50 194 HIS A C 1
ATOM 1479 O O . HIS A 1 194 ? -9.271 4.133 12.620 1.00 96.50 194 HIS A O 1
ATOM 1485 N N . TYR A 1 195 ? -11.412 4.570 13.118 1.00 97.44 195 TYR A N 1
ATOM 1486 C CA . TYR A 1 195 ? -11.868 4.430 11.746 1.00 97.44 195 TYR A CA 1
ATOM 1487 C C . TYR A 1 195 ? -11.333 5.587 10.900 1.00 97.44 195 TYR A C 1
ATOM 1489 O O . TYR A 1 195 ? -11.655 6.754 11.113 1.00 97.44 195 TYR A O 1
ATOM 1497 N N . ASN A 1 196 ? -10.523 5.254 9.901 1.00 96.88 196 ASN A N 1
ATOM 1498 C CA . ASN A 1 196 ? -9.847 6.221 9.046 1.00 96.88 196 ASN A CA 1
ATOM 1499 C C . ASN A 1 196 ? -10.502 6.347 7.657 1.00 96.88 196 ASN A C 1
ATOM 1501 O O . ASN A 1 196 ? -10.022 7.078 6.786 1.00 96.88 196 ASN A O 1
ATOM 1505 N N . GLY A 1 197 ? -11.634 5.671 7.442 1.00 96.00 197 GLY A N 1
ATOM 1506 C CA . GLY A 1 197 ? -12.445 5.755 6.230 1.00 96.00 197 GLY A CA 1
ATOM 1507 C C . GLY A 1 197 ? -12.025 4.801 5.113 1.00 96.00 197 GLY A C 1
ATOM 1508 O O . GLY A 1 197 ? -11.141 3.962 5.270 1.00 96.00 197 GLY A O 1
ATOM 1509 N N . VAL A 1 198 ? -12.607 5.025 3.933 1.00 97.06 198 VAL A N 1
ATOM 1510 C CA . VAL A 1 198 ? -12.357 4.226 2.725 1.00 97.06 198 VAL A CA 1
ATOM 1511 C C . VAL A 1 198 ? -10.993 4.547 2.108 1.00 97.06 198 VAL A C 1
ATOM 1513 O O . VAL A 1 198 ? -10.600 5.714 1.988 1.00 97.06 198 VAL A O 1
ATOM 1516 N N . TYR A 1 199 ? -10.290 3.505 1.681 1.00 98.19 199 TYR A N 1
ATOM 1517 C CA . TYR A 1 199 ? -9.025 3.523 0.953 1.00 98.19 199 TYR A CA 1
ATOM 1518 C C . TYR A 1 199 ? -9.103 2.632 -0.289 1.00 98.19 199 TYR A C 1
ATOM 1520 O O . TYR A 1 199 ? -10.004 1.807 -0.448 1.00 98.19 199 TYR A O 1
ATOM 1528 N N . ILE A 1 200 ? -8.107 2.765 -1.164 1.00 98.31 200 ILE A N 1
ATOM 1529 C CA . ILE A 1 200 ? -7.847 1.801 -2.234 1.00 98.31 200 ILE A CA 1
ATOM 1530 C C . ILE A 1 200 ? -6.552 1.063 -1.902 1.00 98.31 200 ILE A C 1
ATOM 1532 O O . ILE A 1 200 ? -5.473 1.663 -1.890 1.00 98.31 200 ILE A O 1
ATOM 1536 N N . VAL A 1 201 ? -6.645 -0.245 -1.672 1.00 98.38 201 VAL A N 1
ATOM 1537 C CA . VAL A 1 201 ? -5.485 -1.134 -1.589 1.00 98.38 201 VAL A CA 1
ATOM 1538 C C . VAL A 1 201 ? -4.972 -1.377 -2.999 1.00 98.38 201 VAL A C 1
ATOM 1540 O O . VAL A 1 201 ? -5.736 -1.748 -3.890 1.00 98.38 201 VAL A O 1
ATOM 1543 N N . GLN A 1 202 ? -3.686 -1.129 -3.220 1.00 98.31 202 GLN A N 1
ATOM 1544 C CA . GLN A 1 202 ? -3.057 -1.184 -4.532 1.00 98.31 202 GLN A CA 1
ATOM 1545 C C . GLN A 1 202 ? -1.827 -2.089 -4.506 1.00 98.31 202 GLN A C 1
ATOM 1547 O O . GLN A 1 202 ? -1.027 -2.075 -3.565 1.00 98.31 202 GLN A O 1
ATOM 1552 N N . GLU A 1 203 ? -1.624 -2.821 -5.594 1.00 97.25 203 GLU A N 1
ATOM 1553 C CA . GLU A 1 203 ? -0.350 -3.480 -5.861 1.00 97.25 203 GLU A CA 1
ATOM 1554 C C . GLU A 1 203 ? 0.772 -2.454 -6.047 1.00 97.25 203 GLU A C 1
ATOM 1556 O O . GLU A 1 203 ? 0.662 -1.503 -6.833 1.00 97.25 203 GLU A O 1
ATOM 1561 N N . ARG A 1 204 ? 1.923 -2.698 -5.421 1.00 94.69 204 ARG A N 1
ATOM 1562 C CA . ARG A 1 204 ? 3.138 -1.982 -5.801 1.00 94.69 204 ARG A CA 1
ATOM 1563 C C . ARG A 1 204 ? 3.627 -2.485 -7.160 1.00 94.69 204 ARG A C 1
ATOM 1565 O O . ARG A 1 204 ? 3.820 -3.683 -7.353 1.00 94.69 204 ARG A O 1
ATOM 1572 N N . VAL A 1 205 ? 3.901 -1.570 -8.092 1.00 92.94 205 VAL A N 1
ATOM 1573 C CA . VAL A 1 205 ? 4.519 -1.919 -9.381 1.00 92.94 205 VAL A CA 1
ATOM 1574 C C . VAL A 1 205 ? 5.939 -2.428 -9.144 1.00 92.94 205 VAL A C 1
ATOM 1576 O O . VAL A 1 205 ? 6.822 -1.685 -8.710 1.00 92.94 205 VAL A O 1
ATOM 1579 N N . LYS A 1 206 ? 6.165 -3.707 -9.442 1.00 91.50 206 LYS A N 1
ATOM 1580 C CA . LYS A 1 206 ? 7.484 -4.342 -9.429 1.00 91.50 206 LYS A CA 1
ATOM 1581 C C . LYS A 1 206 ? 7.529 -5.537 -10.371 1.00 91.50 206 LYS A C 1
ATOM 1583 O O . LYS A 1 206 ? 6.516 -5.945 -10.938 1.00 91.50 206 LYS A O 1
ATOM 1588 N N . ARG A 1 207 ? 8.733 -6.081 -10.559 1.00 92.75 207 ARG A N 1
ATOM 1589 C CA . ARG A 1 207 ? 8.924 -7.290 -11.360 1.00 92.75 207 ARG A CA 1
ATOM 1590 C C . ARG A 1 207 ? 8.316 -8.491 -10.636 1.00 92.75 207 ARG A C 1
ATOM 1592 O O . ARG A 1 207 ? 8.795 -8.841 -9.562 1.00 92.75 207 ARG A O 1
ATOM 1599 N N . GLY A 1 208 ? 7.391 -9.177 -11.293 1.00 91.69 208 GLY A N 1
ATOM 1600 C CA . GLY A 1 208 ? 6.747 -10.397 -10.804 1.00 91.69 208 GLY A CA 1
ATOM 1601 C C . GLY A 1 208 ? 6.006 -11.098 -11.940 1.00 91.69 208 GLY A C 1
ATOM 1602 O O . GLY A 1 208 ? 5.751 -10.474 -12.970 1.00 91.69 208 GLY A O 1
ATOM 1603 N N . LYS A 1 209 ? 5.686 -12.388 -11.772 1.00 92.69 209 LYS A N 1
ATOM 1604 C CA . LYS A 1 209 ? 4.931 -13.154 -12.782 1.00 92.69 209 LYS A CA 1
ATOM 1605 C C . LYS A 1 209 ? 3.531 -12.563 -12.978 1.00 92.69 209 LYS A C 1
ATOM 1607 O O . LYS A 1 209 ? 3.136 -12.315 -14.109 1.00 92.69 209 LYS A O 1
ATOM 1612 N N . ASP A 1 210 ? 2.874 -12.217 -11.873 1.00 94.12 210 ASP A N 1
ATOM 1613 C CA . ASP A 1 210 ? 1.540 -11.604 -11.832 1.00 94.12 210 ASP A CA 1
ATOM 1614 C C . ASP A 1 210 ? 1.570 -10.069 -11.763 1.00 94.12 210 ASP A C 1
ATOM 1616 O O . ASP A 1 210 ? 0.584 -9.431 -11.372 1.00 94.12 210 ASP A O 1
ATOM 1620 N N . ARG A 1 211 ? 2.720 -9.472 -12.099 1.00 93.94 211 ARG A N 1
ATOM 1621 C CA . ARG A 1 211 ? 2.961 -8.023 -12.126 1.00 93.94 211 ARG A CA 1
ATOM 1622 C C . ARG A 1 211 ? 3.637 -7.636 -13.447 1.00 93.94 211 ARG A C 1
ATOM 1624 O O . ARG A 1 211 ? 3.209 -8.061 -14.517 1.00 93.94 211 ARG A O 1
ATOM 1631 N N . VAL A 1 212 ? 4.728 -6.866 -13.397 1.00 93.88 212 VAL A N 1
ATOM 1632 C CA . VAL A 1 212 ? 5.556 -6.589 -14.575 1.00 93.88 212 VAL A CA 1
ATOM 1633 C C . VAL A 1 212 ? 6.409 -7.825 -14.878 1.00 93.88 212 VAL A C 1
ATOM 1635 O O . VAL A 1 212 ? 7.485 -8.016 -14.299 1.00 93.88 212 VAL A O 1
ATOM 1638 N N . ASN A 1 213 ? 5.914 -8.684 -15.770 1.00 93.31 213 ASN A N 1
ATOM 1639 C CA . ASN A 1 213 ? 6.577 -9.934 -16.133 1.00 93.31 213 ASN A CA 1
ATOM 1640 C C . ASN A 1 213 ? 7.725 -9.696 -17.123 1.00 93.31 213 ASN A C 1
ATOM 1642 O O . ASN A 1 213 ? 7.585 -9.827 -18.337 1.00 93.31 213 ASN A O 1
ATOM 1646 N N . ILE A 1 214 ? 8.880 -9.326 -16.580 1.00 91.75 214 ILE A N 1
ATOM 1647 C CA . ILE A 1 214 ? 10.112 -9.107 -17.338 1.00 91.75 214 ILE A CA 1
ATOM 1648 C C . ILE A 1 214 ? 11.236 -10.026 -16.854 1.00 91.75 214 ILE A C 1
ATOM 1650 O O . ILE A 1 214 ? 11.298 -10.426 -15.685 1.00 91.75 214 ILE A O 1
ATOM 1654 N N . LYS A 1 215 ? 12.173 -10.339 -17.757 1.00 90.44 215 LYS A N 1
ATOM 1655 C CA . LYS A 1 215 ? 13.336 -11.183 -17.450 1.00 90.44 215 LYS A CA 1
ATOM 1656 C C . LYS A 1 215 ? 14.205 -10.538 -16.367 1.00 90.44 215 LYS A C 1
ATOM 1658 O O . LYS A 1 215 ? 14.542 -9.358 -16.444 1.00 90.44 215 LYS A O 1
ATOM 1663 N N . LYS A 1 216 ? 14.609 -11.336 -15.374 1.00 86.94 216 LYS A N 1
ATOM 1664 C CA . LYS A 1 216 ? 15.535 -10.913 -14.312 1.00 86.94 216 LYS A CA 1
ATOM 1665 C C . LYS A 1 216 ? 16.906 -10.577 -14.910 1.00 86.94 216 LYS A C 1
ATOM 1667 O O . LYS A 1 216 ? 17.471 -11.385 -15.644 1.00 86.94 216 LYS A O 1
ATOM 1672 N N . LEU A 1 217 ? 17.455 -9.422 -14.538 1.00 82.62 217 LEU A N 1
ATOM 1673 C CA . LEU A 1 217 ? 18.819 -9.031 -14.898 1.00 82.62 217 LEU A CA 1
ATOM 1674 C C . LEU A 1 217 ? 19.847 -9.930 -14.196 1.00 82.62 217 LEU A C 1
ATOM 1676 O O . LEU A 1 217 ? 19.685 -10.266 -13.018 1.00 82.62 217 LEU A O 1
ATOM 1680 N N . ARG A 1 218 ? 20.915 -10.307 -14.907 1.00 80.38 218 ARG A N 1
ATOM 1681 C CA . ARG A 1 218 ? 22.056 -11.049 -14.344 1.00 80.38 218 ARG A CA 1
ATOM 1682 C C . ARG A 1 218 ? 23.298 -10.149 -14.370 1.00 80.38 218 ARG A C 1
ATOM 1684 O O . ARG A 1 218 ? 23.454 -9.404 -15.331 1.00 80.38 218 ARG A O 1
ATOM 1691 N N . PRO A 1 219 ? 24.217 -10.228 -13.389 1.00 77.19 219 PRO A N 1
ATOM 1692 C CA . PRO A 1 219 ? 25.358 -9.305 -13.304 1.00 77.19 219 PRO A CA 1
ATOM 1693 C C . PRO A 1 219 ? 26.211 -9.201 -14.578 1.00 77.19 219 PRO A C 1
ATOM 1695 O O . PRO A 1 219 ? 26.696 -8.126 -14.900 1.00 77.19 219 PRO A O 1
ATOM 1698 N N . LYS A 1 220 ? 26.363 -10.306 -15.319 1.00 81.56 220 LYS A N 1
ATOM 1699 C CA . LYS A 1 220 ? 27.146 -10.376 -16.565 1.00 81.56 220 LYS A CA 1
ATOM 1700 C C . LYS A 1 220 ? 26.296 -10.289 -17.840 1.00 81.56 220 LYS A C 1
ATOM 1702 O O . LYS A 1 220 ? 26.838 -10.376 -18.932 1.00 81.56 220 LYS A O 1
ATOM 1707 N N . ASN A 1 221 ? 24.971 -10.180 -17.716 1.00 77.38 221 ASN A N 1
ATOM 1708 C CA . ASN A 1 221 ? 24.060 -10.154 -18.857 1.00 77.38 221 ASN A CA 1
ATOM 1709 C C . ASN A 1 221 ? 22.950 -9.112 -18.648 1.00 77.38 221 ASN A C 1
ATOM 1711 O O . ASN A 1 221 ? 22.006 -9.319 -17.878 1.00 77.38 221 ASN A O 1
ATOM 1715 N N . LEU A 1 222 ? 23.080 -8.011 -19.388 1.00 81.25 222 LEU A N 1
ATOM 1716 C CA . LEU A 1 222 ? 22.198 -6.846 -19.351 1.00 81.25 222 LEU A CA 1
ATOM 1717 C C . LEU A 1 222 ? 20.994 -6.952 -20.307 1.00 81.25 222 LEU A C 1
ATOM 1719 O O . LEU A 1 222 ? 20.203 -6.019 -20.375 1.00 81.25 222 LEU A O 1
ATOM 1723 N N . SER A 1 223 ? 20.797 -8.085 -20.993 1.00 84.25 223 SER A N 1
ATOM 1724 C CA . SER A 1 223 ? 19.639 -8.330 -21.882 1.00 84.25 223 SER A CA 1
ATOM 1725 C C . SER A 1 223 ? 18.316 -8.628 -21.149 1.00 84.25 223 SER A C 1
ATOM 1727 O O . SER A 1 223 ? 17.344 -9.086 -21.751 1.00 84.25 223 SER A O 1
ATOM 1729 N N . GLY A 1 224 ? 18.272 -8.428 -19.827 1.00 85.44 224 GLY A N 1
ATOM 1730 C CA . GLY A 1 224 ? 17.040 -8.540 -19.046 1.00 85.44 224 GLY A CA 1
ATOM 1731 C C . GLY A 1 224 ? 16.108 -7.346 -19.262 1.00 85.44 224 GLY A C 1
ATOM 1732 O O . GLY A 1 224 ? 16.398 -6.443 -20.040 1.00 85.44 224 GLY A O 1
ATOM 1733 N N . GLY A 1 225 ? 14.977 -7.335 -18.557 1.00 88.94 225 GLY A N 1
ATOM 1734 C CA . GLY A 1 225 ? 14.078 -6.185 -18.596 1.00 88.94 225 GLY A CA 1
ATOM 1735 C C . GLY A 1 225 ? 14.431 -5.124 -17.561 1.00 88.94 225 GLY A C 1
ATOM 1736 O O . GLY A 1 225 ? 15.052 -5.408 -16.534 1.00 88.94 225 GLY A O 1
ATOM 1737 N N . TYR A 1 226 ? 13.942 -3.916 -17.816 1.00 89.81 226 TYR A N 1
ATOM 1738 C CA . TYR A 1 226 ? 14.117 -2.738 -16.977 1.00 89.81 226 TYR A CA 1
ATOM 1739 C C . TYR A 1 226 ? 12.746 -2.174 -16.604 1.00 89.81 226 TYR A C 1
ATOM 1741 O O . TYR A 1 226 ? 11.779 -2.331 -17.347 1.00 89.81 226 TYR A O 1
ATOM 1749 N N . ILE A 1 227 ? 12.661 -1.525 -15.443 1.00 90.75 227 ILE A N 1
ATOM 1750 C CA . ILE A 1 227 ? 11.489 -0.741 -15.040 1.00 90.75 227 ILE A CA 1
ATOM 1751 C C . ILE A 1 227 ? 11.987 0.663 -14.749 1.00 90.75 227 ILE A C 1
ATOM 1753 O O . ILE A 1 227 ? 12.811 0.850 -13.848 1.00 90.75 227 ILE A O 1
ATOM 1757 N N . PHE A 1 228 ? 11.465 1.615 -15.508 1.00 89.62 228 PHE A N 1
ATOM 1758 C CA . PHE A 1 228 ? 11.689 3.036 -15.314 1.00 89.62 228 PHE A CA 1
ATOM 1759 C C . PHE A 1 228 ? 10.452 3.654 -14.675 1.00 89.62 228 PHE A C 1
ATOM 1761 O O . PHE A 1 228 ? 9.326 3.276 -14.997 1.00 89.62 228 PHE A O 1
ATOM 1768 N N . ASN A 1 229 ? 10.672 4.584 -13.759 1.00 88.62 229 ASN A N 1
ATOM 1769 C CA . ASN A 1 229 ? 9.641 5.445 -13.217 1.00 88.62 229 ASN A CA 1
ATOM 1770 C C . ASN A 1 229 ? 9.811 6.831 -13.826 1.00 88.62 229 ASN A C 1
ATOM 1772 O O . ASN A 1 229 ? 10.908 7.379 -13.773 1.00 88.62 229 ASN A O 1
ATOM 1776 N N . TYR A 1 230 ? 8.744 7.389 -14.380 1.00 88.06 230 TYR A N 1
ATOM 1777 C CA . TYR A 1 230 ? 8.697 8.820 -14.635 1.00 88.06 230 TYR A CA 1
ATOM 1778 C C . TYR A 1 230 ? 8.209 9.475 -13.348 1.00 88.06 230 TYR A C 1
ATOM 1780 O O . TYR A 1 230 ? 7.007 9.568 -13.103 1.00 88.06 230 TYR A O 1
ATOM 1788 N N . ASP A 1 231 ? 9.163 9.802 -12.484 1.00 75.81 231 ASP A N 1
ATOM 1789 C CA . ASP A 1 231 ? 8.893 10.581 -11.284 1.00 75.81 231 ASP A CA 1
ATOM 1790 C C . ASP A 1 231 ? 9.157 12.053 -11.597 1.00 75.81 231 ASP A C 1
ATOM 1792 O O . ASP A 1 231 ? 9.874 12.378 -12.544 1.00 75.81 231 ASP A O 1
ATOM 1796 N N . ASN A 1 232 ? 8.573 12.947 -10.811 1.00 74.94 232 ASN A N 1
ATOM 1797 C CA . ASN A 1 232 ? 8.935 14.361 -10.870 1.00 74.94 232 ASN A CA 1
ATOM 1798 C C . ASN A 1 232 ? 10.371 14.561 -10.324 1.00 74.94 232 ASN A C 1
ATOM 1800 O O . ASN A 1 232 ? 11.238 13.700 -10.460 1.00 74.94 232 ASN A O 1
ATOM 1804 N N . ASN A 1 233 ? 10.673 15.680 -9.672 1.00 72.88 233 ASN A N 1
ATOM 1805 C CA . ASN A 1 233 ? 11.976 15.902 -9.032 1.00 72.88 233 ASN A CA 1
ATOM 1806 C C . ASN A 1 233 ? 12.184 15.111 -7.716 1.00 72.88 233 ASN A C 1
ATOM 1808 O O . ASN A 1 233 ? 12.976 15.526 -6.875 1.00 72.88 233 ASN A O 1
ATOM 1812 N N . ASN A 1 234 ? 11.471 13.999 -7.517 1.00 75.25 234 ASN A N 1
ATOM 1813 C CA . ASN A 1 234 ? 11.478 13.191 -6.296 1.00 75.25 234 ASN A CA 1
ATOM 1814 C C . ASN A 1 234 ? 12.278 11.889 -6.474 1.00 75.25 234 ASN A C 1
ATOM 1816 O O . ASN A 1 234 ? 11.740 10.781 -6.393 1.00 75.25 234 ASN A O 1
ATOM 1820 N N . TYR A 1 235 ? 13.570 12.032 -6.751 1.00 78.81 235 TYR A N 1
ATOM 1821 C CA . TYR A 1 235 ? 14.533 10.935 -6.823 1.00 78.81 235 TYR A CA 1
ATOM 1822 C C . TYR A 1 235 ? 15.760 11.268 -5.977 1.00 78.81 235 TYR A C 1
ATOM 1824 O O . TYR A 1 235 ? 16.119 12.435 -5.831 1.00 78.81 235 TYR A O 1
ATOM 1832 N N . ASP A 1 236 ? 16.393 10.243 -5.410 1.00 80.56 236 ASP A N 1
ATOM 1833 C CA . ASP A 1 236 ? 17.595 10.428 -4.597 1.00 80.56 236 ASP A CA 1
ATOM 1834 C C . ASP A 1 236 ? 18.821 10.655 -5.503 1.00 80.56 236 ASP A C 1
ATOM 1836 O O . ASP A 1 236 ? 18.888 10.119 -6.613 1.00 80.56 236 ASP A O 1
ATOM 1840 N N . ASP A 1 237 ? 19.833 11.381 -5.011 1.00 79.56 237 ASP A N 1
ATOM 1841 C CA . ASP A 1 237 ? 21.098 11.649 -5.732 1.00 79.56 237 ASP A CA 1
ATOM 1842 C C . ASP A 1 237 ? 21.816 10.374 -6.198 1.00 79.56 237 ASP A C 1
ATOM 1844 O O . ASP A 1 237 ? 22.693 10.390 -7.064 1.00 79.56 237 ASP A O 1
ATOM 1848 N N . ASP A 1 238 ? 21.489 9.249 -5.571 1.00 81.69 238 ASP A N 1
ATOM 1849 C CA . ASP A 1 238 ? 22.094 7.968 -5.844 1.00 81.69 238 ASP A CA 1
ATOM 1850 C C . ASP A 1 238 ? 21.270 7.123 -6.841 1.00 81.69 238 ASP A C 1
ATOM 1852 O O . ASP A 1 238 ? 21.737 6.064 -7.275 1.00 81.69 238 ASP A O 1
ATOM 1856 N N . GLU A 1 239 ? 20.091 7.566 -7.272 1.00 82.81 239 GLU A N 1
ATOM 1857 C CA . GLU A 1 239 ? 19.315 6.875 -8.302 1.00 82.81 239 GLU A CA 1
ATOM 1858 C C . GLU A 1 239 ? 19.892 7.099 -9.711 1.00 82.81 239 GLU A C 1
ATOM 1860 O O . GLU A 1 239 ? 20.468 8.133 -10.035 1.00 82.81 239 GLU A O 1
ATOM 1865 N N . ILE A 1 240 ? 19.756 6.091 -10.580 1.00 85.75 240 ILE A N 1
ATOM 1866 C CA . ILE A 1 240 ? 20.186 6.203 -11.979 1.00 85.75 240 ILE A CA 1
ATOM 1867 C C . ILE A 1 240 ? 19.058 6.861 -12.767 1.00 85.75 240 ILE A C 1
ATOM 1869 O O . ILE A 1 240 ? 17.964 6.299 -12.857 1.00 85.75 240 ILE A O 1
ATOM 1873 N N . THR A 1 241 ? 19.347 8.008 -13.368 1.00 87.44 241 THR A N 1
ATOM 1874 C CA . THR A 1 241 ? 18.411 8.771 -14.192 1.00 87.44 241 THR A CA 1
ATOM 1875 C C . THR A 1 241 ? 18.788 8.715 -15.674 1.00 87.44 241 THR A C 1
ATOM 1877 O O . THR A 1 241 ? 19.952 8.537 -16.034 1.00 87.44 241 THR A O 1
ATOM 1880 N N . ILE A 1 242 ? 17.787 8.822 -16.548 1.00 86.25 242 ILE A N 1
ATOM 1881 C CA . ILE A 1 242 ? 17.935 8.914 -18.004 1.00 86.25 242 ILE A CA 1
ATOM 1882 C C . ILE A 1 242 ? 17.109 10.107 -18.485 1.00 86.25 242 ILE A C 1
ATOM 1884 O O . ILE A 1 242 ? 15.903 10.163 -18.238 1.00 86.25 242 ILE A O 1
ATOM 1888 N N . GLY A 1 243 ? 17.746 11.042 -19.192 1.00 82.19 243 GLY A N 1
ATOM 1889 C CA . GLY A 1 243 ? 17.104 12.253 -19.706 1.00 82.19 243 GLY A CA 1
ATOM 1890 C C . GLY A 1 243 ? 17.486 13.530 -18.940 1.00 82.19 243 GLY A C 1
ATOM 1891 O O . GLY A 1 243 ? 18.514 13.530 -18.259 1.00 82.19 243 GLY A O 1
ATOM 1892 N N . PRO A 1 244 ? 16.684 14.612 -19.040 1.00 81.50 244 PRO A N 1
ATOM 1893 C CA . PRO A 1 244 ? 15.340 14.669 -19.630 1.00 81.50 244 PRO A CA 1
ATOM 1894 C C . PRO A 1 244 ? 15.339 14.344 -21.129 1.00 81.50 244 PRO A C 1
ATOM 1896 O O . PRO A 1 244 ? 16.211 14.778 -21.875 1.00 81.50 244 PRO A O 1
ATOM 1899 N N . LEU A 1 245 ? 14.387 13.509 -21.549 1.00 85.56 245 LEU A N 1
ATOM 1900 C CA . LEU A 1 245 ? 14.158 13.223 -22.966 1.00 85.56 245 LEU A CA 1
ATOM 1901 C C . LEU A 1 245 ? 13.386 14.390 -23.592 1.00 85.56 245 LEU A C 1
ATOM 1903 O O . LEU A 1 245 ? 12.662 15.098 -22.892 1.00 85.56 245 LEU A O 1
ATOM 1907 N N . GLU A 1 246 ? 13.515 14.584 -24.903 1.00 90.38 246 GLU A N 1
ATOM 1908 C CA . GLU A 1 246 ? 12.766 15.624 -25.613 1.00 90.38 246 GLU A CA 1
ATOM 1909 C C . GLU A 1 246 ? 11.255 15.495 -25.337 1.00 90.38 246 GLU A C 1
ATOM 1911 O O . GLU A 1 246 ? 10.682 14.409 -25.430 1.00 90.38 246 GLU A O 1
ATOM 1916 N N . GLY A 1 247 ? 10.621 16.600 -24.932 1.00 88.00 247 GLY A N 1
ATOM 1917 C CA . GLY A 1 247 ? 9.204 16.637 -24.549 1.00 88.00 247 GLY A CA 1
ATOM 1918 C C . GLY A 1 247 ? 8.891 16.236 -23.099 1.00 88.00 247 GLY A C 1
ATOM 1919 O O . GLY A 1 247 ? 7.733 16.330 -22.693 1.00 88.00 247 GLY A O 1
ATOM 1920 N N . PHE A 1 248 ? 9.883 15.840 -22.294 1.00 86.00 248 PHE A N 1
ATOM 1921 C CA . PHE A 1 248 ? 9.698 15.487 -20.883 1.00 86.00 248 PHE A CA 1
ATOM 1922 C C . PHE A 1 248 ? 10.390 16.491 -19.957 1.00 86.00 248 PHE A C 1
ATOM 1924 O O . PHE A 1 248 ? 11.578 16.768 -20.091 1.00 86.00 248 PHE A O 1
ATOM 1931 N N . ALA A 1 249 ? 9.648 17.012 -18.975 1.00 87.81 249 ALA A N 1
ATOM 1932 C CA . ALA A 1 249 ? 10.166 17.997 -18.021 1.00 87.81 249 ALA A CA 1
ATOM 1933 C C . ALA A 1 249 ? 11.130 17.395 -16.982 1.00 87.81 249 ALA A C 1
ATOM 1935 O O . ALA A 1 249 ? 11.945 18.110 -16.400 1.00 87.81 249 ALA A O 1
ATOM 1936 N N . HIS A 1 250 ? 11.036 16.086 -16.736 1.00 88.12 250 HIS A N 1
ATOM 1937 C CA . HIS A 1 250 ? 11.811 15.377 -15.720 1.00 88.12 250 HIS A CA 1
ATOM 1938 C C . HIS A 1 250 ? 12.511 14.146 -16.312 1.00 88.12 250 HIS A C 1
ATOM 1940 O O . HIS A 1 250 ? 12.091 13.632 -17.353 1.00 88.12 250 HIS A O 1
ATOM 1946 N N . PRO A 1 251 ? 13.603 13.666 -15.694 1.00 88.69 251 PRO A N 1
ATOM 1947 C CA . PRO A 1 251 ? 14.242 12.441 -16.139 1.00 88.69 251 PRO A CA 1
ATOM 1948 C C . PRO A 1 251 ? 13.429 11.203 -15.742 1.00 88.69 251 PRO A C 1
ATOM 1950 O O . PRO A 1 251 ? 12.664 11.195 -14.780 1.00 88.69 251 PRO A O 1
ATOM 1953 N N . PHE A 1 252 ? 13.662 10.106 -16.454 1.00 88.88 252 PHE A N 1
ATOM 1954 C CA . PHE A 1 252 ? 13.197 8.786 -16.046 1.00 88.88 252 PHE A CA 1
ATOM 1955 C C . PHE A 1 252 ? 14.176 8.177 -15.047 1.00 88.88 252 PHE A C 1
ATOM 1957 O O . PHE A 1 252 ? 15.386 8.207 -15.250 1.00 88.88 252 PHE A O 1
ATOM 1964 N N . VAL A 1 253 ? 13.658 7.557 -13.995 1.00 88.62 253 VAL A N 1
ATOM 1965 C CA . VAL A 1 253 ? 14.435 6.956 -12.910 1.00 88.62 253 VAL A CA 1
ATOM 1966 C C . VAL A 1 253 ? 14.419 5.437 -13.039 1.00 88.62 253 VAL A C 1
ATOM 1968 O O . VAL A 1 253 ? 13.356 4.812 -13.055 1.00 88.62 253 VAL A O 1
ATOM 1971 N N . LEU A 1 254 ? 15.582 4.795 -13.090 1.00 87.50 254 LEU A N 1
ATOM 1972 C CA . LEU A 1 254 ? 15.682 3.339 -13.136 1.00 87.50 254 LEU A CA 1
ATOM 1973 C C . LEU A 1 254 ? 15.362 2.726 -11.761 1.00 87.50 254 LEU A C 1
ATOM 1975 O O . LEU A 1 254 ? 16.203 2.708 -10.865 1.00 87.50 254 LEU A O 1
ATOM 1979 N N . LYS A 1 255 ? 14.168 2.141 -11.607 1.00 85.38 255 LYS A N 1
ATOM 1980 C CA . LYS A 1 255 ? 13.734 1.495 -10.351 1.00 85.38 255 LYS A CA 1
ATOM 1981 C C . LYS A 1 255 ? 14.059 0.001 -10.289 1.00 85.38 255 LYS A C 1
ATOM 1983 O O . LYS A 1 255 ? 14.312 -0.529 -9.205 1.00 85.38 255 LYS A O 1
ATOM 1988 N N . TYR A 1 256 ? 14.080 -0.708 -11.424 1.00 79.94 256 TYR A N 1
ATOM 1989 C CA . TYR A 1 256 ? 14.444 -2.134 -11.457 1.00 79.94 256 TYR A CA 1
ATOM 1990 C C . TYR A 1 256 ? 15.836 -2.386 -12.042 1.00 79.94 256 TYR A C 1
ATOM 1992 O O . TYR A 1 256 ? 16.013 -2.744 -13.202 1.00 79.94 256 TYR A O 1
ATOM 2000 N N . ARG A 1 257 ? 16.800 -2.235 -11.131 1.00 65.56 257 ARG A N 1
ATOM 2001 C CA . ARG A 1 257 ? 18.050 -2.981 -10.925 1.00 65.56 257 ARG A CA 1
ATOM 2002 C C . ARG A 1 257 ? 18.493 -2.556 -9.522 1.00 65.56 257 ARG A C 1
ATOM 2004 O O . ARG A 1 257 ? 19.203 -1.566 -9.402 1.00 65.56 257 ARG A O 1
ATOM 2011 N N . LYS A 1 258 ? 17.982 -3.201 -8.454 1.00 53.72 258 LYS A N 1
ATOM 2012 C CA . LYS A 1 258 ? 18.309 -2.799 -7.065 1.00 53.72 258 LYS A CA 1
ATOM 2013 C C . LYS A 1 258 ? 19.833 -2.690 -6.957 1.00 53.72 258 LYS A C 1
ATOM 2015 O O . LYS A 1 258 ? 20.519 -3.667 -7.264 1.00 53.72 258 LYS A O 1
ATOM 2020 N N . LYS A 1 259 ? 20.352 -1.515 -6.580 1.00 48.59 259 LYS A N 1
ATOM 2021 C CA . LYS A 1 259 ? 21.785 -1.331 -6.338 1.00 48.59 259 LYS A CA 1
ATOM 2022 C C . LYS A 1 259 ? 22.263 -2.458 -5.429 1.00 48.59 259 LYS A C 1
ATOM 2024 O O . LYS A 1 259 ? 21.714 -2.660 -4.346 1.00 48.59 259 LYS A O 1
ATOM 2029 N N . HIS A 1 260 ? 23.321 -3.158 -5.828 1.00 41.34 260 HIS A N 1
ATOM 2030 C CA . HIS A 1 260 ? 24.210 -3.656 -4.793 1.00 41.34 260 HIS A CA 1
ATOM 2031 C C . HIS A 1 260 ? 24.715 -2.409 -4.071 1.00 41.34 260 HIS A C 1
ATOM 2033 O O . HIS A 1 260 ? 25.138 -1.460 -4.729 1.00 41.34 260 HIS A O 1
ATOM 2039 N N . ARG A 1 261 ? 24.599 -2.372 -2.741 1.00 34.88 261 ARG A N 1
ATOM 2040 C CA . ARG A 1 261 ? 25.211 -1.346 -1.887 1.00 34.88 261 ARG A CA 1
ATOM 2041 C C . ARG A 1 261 ? 26.738 -1.472 -2.020 1.00 34.88 261 ARG A C 1
ATOM 2043 O O . ARG A 1 261 ? 27.422 -1.957 -1.129 1.00 34.88 261 ARG A O 1
ATOM 2050 N N . THR A 1 262 ? 27.287 -1.124 -3.174 1.00 37.34 262 THR A N 1
ATOM 2051 C CA . THR A 1 262 ? 28.720 -0.973 -3.374 1.00 37.34 262 THR A CA 1
ATOM 2052 C C . THR A 1 262 ? 29.078 0.369 -2.768 1.00 37.34 262 THR A C 1
ATOM 2054 O O . THR A 1 262 ? 28.578 1.405 -3.212 1.00 37.34 262 THR A O 1
ATOM 2057 N N . ARG A 1 263 ? 29.891 0.343 -1.704 1.00 33.91 263 ARG A N 1
ATOM 2058 C CA . ARG A 1 263 ? 30.563 1.532 -1.168 1.00 33.91 263 ARG A CA 1
ATOM 2059 C C . ARG A 1 263 ? 31.099 2.359 -2.341 1.00 33.91 263 ARG A C 1
ATOM 2061 O O . ARG A 1 263 ? 31.702 1.782 -3.240 1.00 33.91 263 ARG A O 1
ATOM 2068 N N . ARG A 1 264 ? 30.813 3.668 -2.307 1.00 35.84 264 ARG A N 1
ATOM 2069 C CA . ARG A 1 264 ? 31.288 4.735 -3.206 1.00 35.84 264 ARG A CA 1
ATOM 2070 C C . ARG A 1 264 ? 32.323 4.259 -4.236 1.00 35.84 264 ARG A C 1
ATOM 2072 O O . ARG A 1 264 ? 33.489 4.091 -3.898 1.00 35.84 264 ARG A O 1
ATOM 2079 N N . GLN A 1 265 ? 31.911 4.128 -5.492 1.00 30.61 265 GLN A N 1
ATOM 2080 C CA . GLN A 1 265 ? 32.823 4.363 -6.608 1.00 30.61 265 GLN A CA 1
ATOM 2081 C C . GLN A 1 265 ? 32.246 5.504 -7.448 1.00 30.61 265 GLN A C 1
ATOM 2083 O O . GLN A 1 265 ? 31.057 5.459 -7.773 1.00 30.61 265 GLN A O 1
ATOM 2088 N N . PRO A 1 266 ? 33.037 6.557 -7.714 1.00 34.97 266 PRO A N 1
ATOM 2089 C CA . PRO A 1 266 ? 32.567 7.742 -8.410 1.00 34.97 266 PRO A CA 1
ATOM 2090 C C . PRO A 1 266 ? 32.297 7.434 -9.886 1.00 34.97 266 PRO A C 1
ATOM 2092 O O . PRO A 1 266 ? 32.992 6.631 -10.508 1.00 34.97 266 PRO A O 1
ATOM 2095 N N . ASN A 1 267 ? 31.257 8.093 -10.397 1.00 39.91 267 ASN A N 1
ATOM 2096 C CA . ASN A 1 267 ? 30.813 8.204 -11.784 1.00 39.91 267 ASN A CA 1
ATOM 2097 C C . ASN A 1 267 ? 31.784 7.677 -12.8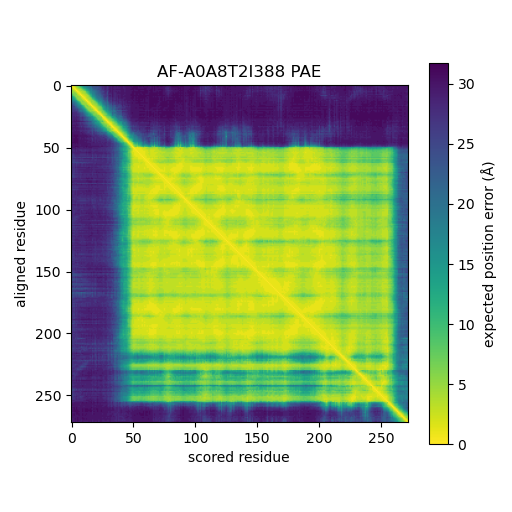52 1.00 39.91 267 ASN A C 1
ATOM 2099 O O . ASN A 1 267 ? 32.751 8.338 -13.225 1.00 39.91 267 ASN A O 1
ATOM 2103 N N . ARG A 1 268 ? 31.414 6.552 -13.468 1.00 29.30 268 ARG A N 1
ATOM 2104 C CA . ARG A 1 268 ? 31.674 6.329 -14.891 1.00 29.30 268 ARG A CA 1
ATOM 2105 C C . ARG A 1 268 ? 30.333 6.295 -15.606 1.00 29.30 268 ARG A C 1
ATOM 2107 O O . ARG A 1 268 ? 29.599 5.313 -15.524 1.00 29.30 268 ARG A O 1
ATOM 2114 N N . TYR A 1 269 ? 30.017 7.417 -16.244 1.00 34.50 269 TYR A N 1
ATOM 2115 C CA . TYR A 1 269 ? 28.917 7.558 -17.183 1.00 34.50 269 TYR A CA 1
ATOM 2116 C C . TYR A 1 269 ? 29.004 6.446 -18.239 1.00 34.50 269 TYR A C 1
ATOM 2118 O O . TYR A 1 269 ? 30.050 6.262 -18.862 1.00 34.50 269 TYR A O 1
ATOM 2126 N N . MET A 1 270 ? 27.917 5.697 -18.429 1.00 29.78 270 MET A N 1
ATOM 2127 C CA . MET A 1 270 ? 27.696 4.965 -19.673 1.00 29.78 270 MET A CA 1
ATOM 2128 C C . MET A 1 270 ? 27.125 5.973 -20.668 1.00 29.78 270 MET A C 1
ATOM 2130 O O . MET A 1 270 ? 25.934 6.267 -20.629 1.00 29.78 270 MET A O 1
ATOM 2134 N N . ALA A 1 271 ? 27.996 6.533 -21.504 1.00 29.31 271 ALA A N 1
ATOM 2135 C CA . ALA A 1 271 ? 27.578 7.064 -22.790 1.00 29.31 271 ALA A CA 1
ATOM 2136 C C . ALA A 1 271 ? 27.280 5.863 -23.701 1.00 29.31 271 ALA A C 1
ATOM 2138 O O . ALA A 1 271 ? 28.116 4.961 -23.817 1.00 29.31 271 ALA A O 1
ATOM 2139 N N . LEU A 1 272 ? 26.074 5.831 -24.264 1.00 31.80 272 LEU A N 1
ATOM 2140 C CA . LEU A 1 272 ? 25.781 5.127 -25.510 1.00 31.80 272 LEU A CA 1
ATOM 2141 C C . LEU A 1 272 ? 25.848 6.156 -26.634 1.00 31.80 272 LEU A C 1
ATOM 2143 O O . LEU A 1 272 ? 25.367 7.286 -26.386 1.00 31.80 272 LEU A O 1
#

Nearest PDB structures (foldseek):
  7y5k-assembly1_C  TM=2.837E-01  e=7.624E+00  Homo sapiens
  3om6-assembly2_B  TM=1.767E-01  e=6.099E+00  Priestia megaterium
  1oyg-assembly1_A  TM=1.467E-01  e=8.524E+00  Bacillus subtilis

Foldseek 3Di:
DDDDDDDDDDDDDDDDDDDDDDDDDDDDDDPDDDPDPPPPPPDPDDDPPAVVVLCVVQVDDDQFKEKEWALLQADAEAPDWGKTFIWIGHPPPVDDIDTGIKIKHFDDDVQSPPPLTKMKMFDADPVRDGDFDADPNHGTDGIKIWAQPPPPPVRCVVVQVVQVVCVVVVHFGKDKGKYWYFYNNRNDRDHPVRGSGITIMIDDADDDPSHVPWAADDPVHPPTDWDWDPDAPPDDPPWDWDDPDPPRPHTITTPPDPDPPDPDDDDDDPDD

Sequence (272 aa):
MWRGSGLCFLALSLLSVCNLPSQASALGQAPNIHPAPQRTLLQSTSNAGDCCARLEAIGFNSTLPVVLLDSSGQLIPHHVNTFITLCTCSKNSSIQDFYGPARAAGRGSSSAKFDKKSFKFRTLGEDGKGIDFPILGMPEEEDWILYGPEEDKTLGMRNYLAYNLARASGRYATRTVYAEVFLLDDGRELSMEHYNGVYIVQERVKRGKDRVNIKKLRPKNLSGGYIFNYDNNNYDDDEITIGPLEGFAHPFVLKYRKKHRTRRQPNRYMAL